Protein AF-A0A855Y796-F1 (afdb_monomer)

Secondary structure (DSSP, 8-state):
------S-TTSSSSSSSS-TTSSSS--------PPPPPPPTT-EEEE-TTBHHHHTTHHHHHHHHHHHT--HHHHHHHHHHHHTT-TT-SSSBTTTTB-HHHHHHHHHHHT----TTGGGT-SSS--SHHHHHHHHHHHHHHHHHHHHHHHHTT-TT--HHHHHHHHHHHHH----S--EEEE--S---TT-----EEEES---HHHHHHHHHHHHHHTTSSS-GGG-SS------B--EEEE-----

Sequence (248 aa):
MYCSNPINLYLHLKIILQNTMDERLMSNMAFKVEVCPPCNSLGYDMHDIRNSAVRKWLYYANVYGSAYSMNPGLLLAVVSIESGGVVSAGPYYGLTQIGTDMLNTYNKAKNTKYTTADLRGNGSLITTENAAGGLAIKIFAEFISRLIRTLDGATDTYTNENLIKHSTTNWNGSICGGEVMNFTPFTAENGGTTTTRATRLSHSCYGQNVYNLMNYASAWCGTSPWYSNQLSDVSFTTTYRKAVGQNV

Organism: NCBI:txid1472

Solvent-accessible surface area (backbone atoms only — not comparable to full-atom values): 13826 Å² total; per-residue (Å²): 135,90,88,80,89,86,86,75,86,77,80,77,76,78,83,83,79,76,68,101,76,71,89,85,77,72,84,75,74,73,81,75,74,39,81,72,70,76,35,49,87,79,43,48,82,29,49,34,59,49,12,60,56,27,38,74,46,46,66,48,24,27,55,34,8,50,74,38,75,28,32,19,54,56,53,32,31,43,21,14,70,46,22,46,40,34,36,78,33,66,97,51,30,5,18,59,43,50,46,71,69,57,50,51,51,47,22,42,5,46,55,51,83,80,49,69,40,18,27,46,12,70,27,94,90,22,68,35,60,68,59,6,36,42,50,29,49,41,57,50,36,40,31,43,34,41,42,38,54,51,55,51,73,69,41,102,75,64,45,73,66,54,45,48,14,22,42,47,11,58,68,74,52,41,51,66,78,64,61,76,46,78,46,56,44,48,72,56,34,86,87,26,46,68,57,79,42,80,43,47,76,38,60,31,48,64,5,44,32,40,46,49,51,40,54,62,50,29,80,71,64,88,48,60,43,87,76,33,34,57,77,80,95,76,76,78,42,90,49,69,38,75,42,61,29,67,83,122

Radius of gyration: 22.86 Å; Cα contacts (8 Å, |Δi|>4): 441; chains: 1; bounding box: 50×85×54 Å

Mean predicted aligned error: 11.74 Å

pLDDT: mean 74.13, std 21.45, range [25.55, 98.06]

Foldseek 3Di:
DDDDDDPDPPVPPDPPPPDPDDPPPDPPPPQPQAAFDFFPQQFDWWFQLLAPLLCVCQVLLLVLLVVLVHLSLLLSLQLGVQAVNQQPDDPAGGSNRADPVLVVQQCQQAVHDDDSCLLSLVDPVRNDNNSSNSVNSNSLSLQLSQQLVVQVVVDVPQDLLQSQQQSQQQRVSNDDDADWDKTFRHHHHPPGDTDIDIGGSDGHLRSQQSSVSLVVVQVPQVHRSSRDSHGDDDHHDNDIDGRTGDRD

InterPro domains:
  IPR023346 Lysozyme-like domain superfamily [SSF53955] (47-119)

Nearest PDB structures (foldseek):
  6ghz-assembly2_A  TM=7.561E-01  e=8.382E-03  Escherichia coli K-12
  6gi4-assembly1_B  TM=6.690E-01  e=5.635E-03  Escherichia coli
  4hjv-assembly2_B  TM=6.075E-01  e=5.964E-03  Escherichia coli K-12
  6gi3-assembly1_B  TM=6.704E-01  e=1.052E-02  Escherichia coli
  3fi7-assembly1_A  TM=7.700E-01  e=1.548E+00  Listeria monocytogenes EGD-e

Structure (mmCIF, N/CA/C/O backbone):
data_AF-A0A855Y796-F1
#
_entry.id   AF-A0A855Y796-F1
#
loop_
_atom_site.group_PDB
_atom_site.id
_atom_site.type_symbol
_atom_site.label_atom_id
_atom_site.label_alt_id
_atom_site.label_comp_id
_atom_site.label_asym_id
_atom_site.label_entity_id
_atom_site.label_seq_id
_atom_site.pdbx_PDB_ins_code
_atom_site.Cartn_x
_atom_site.Cartn_y
_atom_site.Cartn_z
_atom_site.occupancy
_atom_site.B_iso_or_equiv
_atom_site.auth_seq_id
_atom_site.auth_comp_id
_atom_site.auth_asym_id
_atom_site.auth_atom_id
_atom_site.pdbx_PDB_model_num
ATOM 1 N N . MET A 1 1 ? 33.140 59.756 31.364 1.00 39.34 1 MET A N 1
ATOM 2 C CA . MET A 1 1 ? 32.463 60.708 30.462 1.00 39.34 1 MET A CA 1
ATOM 3 C C . MET A 1 1 ? 31.082 60.139 30.176 1.00 39.34 1 MET A C 1
ATOM 5 O O . MET A 1 1 ? 30.977 59.126 29.501 1.00 39.34 1 MET A O 1
ATOM 9 N N . TYR A 1 2 ? 30.062 60.695 30.830 1.00 27.03 2 TYR A N 1
ATOM 10 C CA . TYR A 1 2 ? 28.651 60.482 30.504 1.00 27.03 2 TYR A CA 1
ATOM 11 C C . TYR A 1 2 ? 28.346 61.159 29.157 1.00 27.03 2 TYR A C 1
ATOM 13 O O . TYR A 1 2 ? 28.873 62.244 28.920 1.00 27.03 2 TYR A O 1
ATOM 21 N N . CYS A 1 3 ? 27.506 60.555 28.309 1.00 25.55 3 CYS A N 1
ATOM 22 C CA . CYS A 1 3 ? 26.178 61.095 27.971 1.00 25.55 3 CYS A CA 1
ATOM 23 C C . CYS A 1 3 ? 25.481 60.297 26.855 1.00 25.55 3 CYS A C 1
ATOM 25 O O . CYS A 1 3 ? 26.075 59.900 25.857 1.00 25.55 3 CYS A O 1
ATOM 27 N N . SER A 1 4 ? 24.195 60.080 27.102 1.00 29.95 4 SER A N 1
ATOM 28 C CA . SER A 1 4 ? 23.221 59.202 26.458 1.00 29.95 4 SER A CA 1
ATOM 29 C C . SER A 1 4 ? 22.387 59.904 25.368 1.00 29.95 4 SER A C 1
ATOM 31 O O . SER A 1 4 ? 22.126 61.086 25.539 1.00 29.95 4 SER A O 1
ATOM 33 N N . ASN A 1 5 ? 21.853 59.115 24.406 1.00 34.75 5 ASN A N 1
ATOM 34 C CA . ASN A 1 5 ? 20.481 59.128 23.805 1.00 34.75 5 ASN A CA 1
ATOM 35 C C . ASN A 1 5 ? 19.889 60.446 23.213 1.00 34.75 5 ASN A C 1
ATOM 37 O O . ASN A 1 5 ? 20.455 61.504 23.441 1.00 34.75 5 ASN A O 1
ATOM 41 N N . PRO A 1 6 ? 18.693 60.487 22.560 1.00 41.75 6 PRO A N 1
ATOM 42 C CA . PRO A 1 6 ? 17.796 59.479 21.951 1.00 41.75 6 PRO A CA 1
ATOM 43 C C . PRO A 1 6 ? 17.284 59.932 20.538 1.00 41.75 6 PRO A C 1
ATOM 45 O O . PRO A 1 6 ? 17.817 60.867 19.961 1.00 41.75 6 PRO A O 1
ATOM 48 N N . ILE A 1 7 ? 16.197 59.328 20.022 1.00 35.12 7 ILE A N 1
ATOM 49 C CA . ILE A 1 7 ? 15.554 59.453 18.682 1.00 35.12 7 ILE A CA 1
ATOM 50 C C . ILE A 1 7 ? 16.060 58.329 17.764 1.00 35.12 7 ILE A C 1
ATOM 52 O O . ILE A 1 7 ? 16.985 58.479 16.985 1.00 35.12 7 ILE A O 1
ATOM 56 N N . ASN 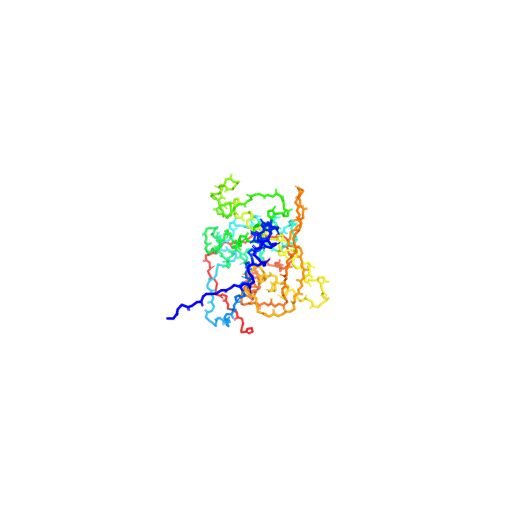A 1 8 ? 15.514 57.120 17.869 1.00 38.97 8 ASN A N 1
ATOM 57 C CA . ASN A 1 8 ? 14.266 56.845 17.161 1.00 38.97 8 ASN A CA 1
ATOM 58 C C . ASN A 1 8 ? 13.400 55.805 17.901 1.00 38.97 8 ASN A C 1
ATOM 60 O O . ASN A 1 8 ? 12.991 54.779 17.364 1.00 38.97 8 ASN A O 1
ATOM 64 N N . LEU A 1 9 ? 13.095 56.115 19.166 1.00 36.66 9 LEU A N 1
ATOM 65 C CA . LEU A 1 9 ? 12.118 55.431 20.023 1.00 36.66 9 LEU A CA 1
ATOM 66 C C . LEU A 1 9 ? 10.655 55.749 19.620 1.00 36.66 9 LEU A C 1
ATOM 68 O O . LEU A 1 9 ? 9.769 55.771 20.467 1.00 36.66 9 LEU A O 1
ATOM 72 N N . TYR A 1 10 ? 10.400 56.026 18.335 1.00 38.09 10 TYR A N 1
ATOM 73 C CA . TYR A 1 10 ? 9.064 56.301 17.783 1.00 38.09 10 TYR A CA 1
ATOM 74 C C . TYR A 1 10 ? 8.579 55.236 16.789 1.00 38.09 10 TYR A C 1
ATOM 76 O O . TYR A 1 10 ? 7.412 55.248 16.403 1.00 38.09 10 TYR A O 1
ATOM 84 N N . LEU A 1 11 ? 9.417 54.248 16.451 1.00 36.25 11 LEU A N 1
ATOM 85 C CA . LEU A 1 11 ? 8.999 53.050 15.713 1.00 36.25 11 LEU A CA 1
ATOM 86 C C . LEU A 1 11 ? 8.824 51.822 16.625 1.00 36.25 11 LEU A C 1
ATOM 88 O O . LEU A 1 11 ? 8.931 50.688 16.177 1.00 36.25 11 LEU A O 1
ATOM 92 N N . HIS A 1 12 ? 8.555 52.047 17.914 1.00 41.31 12 HIS A N 1
ATOM 93 C CA . HIS A 1 12 ? 8.303 50.988 18.897 1.00 41.31 12 HIS A CA 1
ATOM 94 C C . HIS A 1 12 ? 6.813 50.728 19.178 1.00 41.31 12 HIS A C 1
ATOM 96 O O . HIS A 1 12 ? 6.511 49.935 20.059 1.00 41.31 12 HIS A O 1
ATOM 102 N N . LEU A 1 13 ? 5.860 51.349 18.463 1.00 37.69 13 LEU A N 1
ATOM 103 C CA . LEU A 1 13 ? 4.441 51.251 18.859 1.00 37.69 13 LEU A CA 1
ATOM 104 C C . LEU A 1 13 ? 3.417 50.893 17.768 1.00 37.69 13 LEU A C 1
ATOM 106 O O . LEU A 1 13 ? 2.233 50.835 18.085 1.00 37.69 13 LEU A O 1
ATOM 110 N N . LYS A 1 14 ? 3.815 50.613 16.514 1.00 35.62 14 LYS A N 1
ATOM 111 C CA . LYS A 1 14 ? 2.839 50.305 15.438 1.00 35.62 14 LYS A CA 1
ATOM 112 C C . LYS A 1 14 ? 2.909 48.920 14.787 1.00 35.62 14 LYS A C 1
ATOM 114 O O . LYS A 1 14 ? 1.981 48.581 14.067 1.00 35.62 14 LYS A O 1
ATOM 119 N N . ILE A 1 15 ? 3.924 48.095 15.060 1.00 38.75 15 ILE A N 1
ATOM 120 C CA . ILE A 1 15 ? 4.007 46.715 14.518 1.00 38.75 15 ILE A CA 1
ATOM 121 C C . ILE A 1 15 ? 4.412 45.712 15.616 1.00 38.75 15 ILE A C 1
ATOM 123 O O . ILE A 1 15 ? 5.086 44.725 15.373 1.00 38.75 15 ILE A O 1
ATOM 127 N N . ILE A 1 16 ? 4.037 45.982 16.869 1.00 42.72 16 ILE A N 1
ATOM 128 C CA . ILE A 1 16 ? 4.124 44.993 17.964 1.00 42.72 16 ILE A CA 1
ATOM 129 C C . ILE A 1 16 ? 2.717 44.578 18.443 1.00 42.72 16 ILE A C 1
ATOM 131 O O . ILE A 1 16 ? 2.577 43.603 19.172 1.00 42.72 16 ILE A O 1
ATOM 135 N N . LEU A 1 17 ? 1.642 45.239 17.984 1.00 36.88 17 LEU A N 1
ATOM 136 C CA . LEU A 1 17 ? 0.279 44.985 18.483 1.00 36.88 17 LEU A CA 1
ATOM 137 C C . LEU A 1 17 ? -0.824 44.885 17.417 1.00 36.88 17 LEU A C 1
ATOM 139 O O . LEU A 1 17 ? -1.994 44.797 17.776 1.00 36.88 17 LEU A O 1
ATOM 143 N N . GLN A 1 18 ? -0.479 44.812 16.129 1.00 38.94 18 GLN A N 1
ATOM 144 C CA . GLN A 1 18 ? -1.440 44.433 15.089 1.00 38.94 18 GLN A CA 1
ATOM 145 C C . GLN A 1 18 ? -0.989 43.116 14.439 1.00 38.94 18 GLN A C 1
ATOM 147 O O . GLN A 1 18 ? -0.345 43.108 13.394 1.00 38.94 18 GLN A O 1
ATOM 152 N N . ASN A 1 19 ? -1.374 42.016 15.099 1.00 35.78 19 ASN A N 1
ATOM 153 C CA . ASN A 1 19 ? -1.519 40.648 14.580 1.00 35.78 19 ASN A CA 1
ATOM 154 C C . ASN A 1 19 ? -0.261 39.752 14.664 1.00 35.78 19 ASN A C 1
ATOM 156 O O . ASN A 1 19 ? 0.211 39.247 13.657 1.00 35.78 19 ASN A O 1
ATOM 160 N N . THR A 1 20 ? 0.347 39.429 15.805 1.00 43.69 20 THR A N 1
ATOM 161 C CA . THR A 1 20 ? -0.178 38.550 16.880 1.00 43.69 20 THR A CA 1
ATOM 162 C C . THR A 1 20 ? -1.088 37.365 16.505 1.00 43.69 20 THR A C 1
ATOM 164 O O . THR A 1 20 ? -1.551 36.692 17.422 1.00 43.69 20 THR A O 1
ATOM 167 N N . MET A 1 21 ? -1.299 37.007 15.228 1.00 36.44 21 MET A N 1
ATOM 168 C CA . MET A 1 21 ? -2.129 35.827 14.898 1.00 36.44 21 MET A CA 1
ATOM 169 C C . MET A 1 21 ? -1.722 34.955 13.700 1.00 36.44 21 MET A C 1
ATOM 171 O O . MET A 1 21 ? -2.464 34.024 13.420 1.00 36.44 21 MET A O 1
ATOM 175 N N . ASP A 1 22 ? -0.556 35.128 13.062 1.00 39.06 22 ASP A N 1
ATOM 176 C CA . ASP A 1 22 ? -0.191 34.248 11.924 1.00 39.06 22 ASP A CA 1
ATOM 177 C C . ASP A 1 22 ? 1.218 33.632 11.948 1.00 39.06 22 ASP A C 1
ATOM 179 O O . ASP A 1 22 ? 1.613 32.926 11.026 1.00 39.06 22 ASP A O 1
ATOM 183 N N . GLU A 1 23 ? 1.973 33.780 13.039 1.00 35.66 23 GLU A N 1
ATOM 184 C CA . GLU A 1 23 ? 3.302 33.149 13.172 1.00 35.66 23 GLU A CA 1
ATOM 185 C C . GLU A 1 23 ? 3.280 31.802 13.925 1.00 35.66 23 GLU A C 1
ATOM 187 O O . GLU A 1 23 ? 4.324 31.232 14.233 1.00 35.66 23 GLU A O 1
ATOM 192 N N . ARG A 1 24 ? 2.091 31.243 14.208 1.00 36.56 24 ARG A N 1
ATOM 193 C CA . ARG A 1 24 ? 1.938 29.947 14.908 1.00 36.56 24 ARG A CA 1
ATOM 194 C C . ARG A 1 24 ? 1.510 28.758 14.041 1.00 36.56 24 ARG A C 1
ATOM 196 O O . ARG A 1 24 ? 1.324 27.681 14.600 1.00 36.56 24 ARG A O 1
ATOM 203 N N . LEU A 1 25 ? 1.385 28.883 12.715 1.00 35.69 25 LEU A N 1
ATOM 204 C CA . LEU A 1 25 ? 0.838 27.785 11.890 1.00 35.69 25 LEU A CA 1
ATOM 205 C C . LEU A 1 25 ? 1.593 27.414 10.610 1.00 35.69 25 LEU A C 1
ATOM 207 O O . LEU A 1 25 ? 1.079 26.628 9.819 1.00 35.69 25 LEU A O 1
ATOM 211 N N . MET A 1 26 ? 2.840 27.847 10.432 1.00 36.25 26 MET A N 1
ATOM 212 C CA . MET A 1 26 ? 3.695 27.292 9.376 1.00 36.25 26 MET A CA 1
ATOM 213 C C . MET A 1 26 ? 5.031 26.824 9.938 1.00 36.25 26 MET A C 1
ATOM 215 O O . MET A 1 26 ? 6.100 27.337 9.621 1.00 36.25 26 MET A O 1
ATOM 219 N N . SER A 1 27 ? 4.956 25.777 10.767 1.00 36.94 27 SER A N 1
ATOM 220 C CA . SER A 1 27 ? 6.048 24.812 10.856 1.00 36.94 27 SER A CA 1
ATOM 221 C C . SER A 1 27 ? 6.230 24.218 9.458 1.00 36.94 27 SER A C 1
ATOM 223 O O . SER A 1 27 ? 5.564 23.260 9.068 1.00 36.94 27 SER A O 1
ATOM 225 N N . ASN A 1 28 ? 7.105 24.850 8.677 1.00 35.09 28 ASN A N 1
ATOM 226 C CA . ASN A 1 28 ? 7.775 24.234 7.548 1.00 35.09 28 ASN A CA 1
ATOM 227 C C . ASN A 1 28 ? 8.501 23.001 8.091 1.00 35.09 28 ASN A C 1
ATOM 229 O O . ASN A 1 28 ? 9.661 23.079 8.497 1.00 35.09 28 ASN A O 1
ATOM 233 N N . MET A 1 29 ? 7.818 21.854 8.126 1.00 29.20 29 MET A N 1
ATOM 234 C CA . MET A 1 29 ? 8.512 20.578 8.149 1.00 29.20 29 MET A CA 1
ATOM 235 C C . MET A 1 29 ? 9.265 20.497 6.828 1.00 29.20 29 MET A C 1
ATOM 237 O O . MET A 1 29 ? 8.698 20.150 5.794 1.00 29.20 29 MET A O 1
ATOM 241 N N . ALA A 1 30 ? 10.530 20.913 6.861 1.00 27.61 30 ALA A N 1
ATOM 242 C CA . ALA A 1 30 ? 11.462 20.718 5.773 1.00 27.61 30 ALA A CA 1
ATOM 243 C C . ALA A 1 30 ? 11.380 19.246 5.353 1.00 27.61 30 ALA A C 1
ATOM 245 O O . ALA A 1 30 ? 11.680 18.345 6.139 1.00 27.61 30 ALA A O 1
ATOM 246 N N . PHE A 1 31 ? 10.909 19.014 4.129 1.00 31.44 31 PHE A N 1
ATOM 247 C CA . PHE A 1 31 ? 10.915 17.704 3.502 1.00 31.44 31 PHE A CA 1
ATOM 248 C C . PHE A 1 31 ? 12.367 17.221 3.472 1.00 31.44 31 PHE A C 1
ATOM 250 O O . PHE A 1 31 ? 13.207 17.787 2.770 1.00 31.44 31 PHE A O 1
ATOM 257 N N . LYS A 1 32 ? 12.689 16.224 4.298 1.00 28.31 32 LYS A N 1
ATOM 258 C CA . LYS A 1 32 ? 14.028 15.645 4.357 1.00 28.31 32 LYS A CA 1
ATOM 259 C C . LYS A 1 32 ? 14.157 14.718 3.150 1.00 28.31 32 LYS A C 1
ATOM 261 O O . LYS A 1 32 ? 13.635 13.611 3.167 1.00 28.31 32 LYS A O 1
ATOM 266 N N . VAL A 1 33 ? 14.788 15.206 2.082 1.00 30.03 33 VAL A N 1
ATOM 267 C CA . VAL A 1 33 ? 15.163 14.370 0.935 1.00 30.03 33 VAL A CA 1
ATOM 268 C C . VAL A 1 33 ? 16.195 13.367 1.437 1.00 30.03 33 VAL A C 1
ATOM 270 O O . VAL A 1 33 ? 17.308 13.746 1.804 1.00 30.03 33 VAL A O 1
ATOM 273 N N . GLU A 1 34 ? 15.810 12.101 1.517 1.00 35.88 34 GLU A N 1
ATOM 274 C CA . GLU A 1 34 ? 16.729 11.025 1.854 1.00 35.88 34 GLU A CA 1
ATOM 275 C C . GLU A 1 34 ? 17.546 10.664 0.608 1.00 35.88 34 GLU A C 1
ATOM 277 O O . GLU A 1 34 ? 17.000 10.308 -0.438 1.00 35.88 34 GLU A O 1
ATOM 282 N N . VAL A 1 35 ? 18.868 10.811 0.704 1.00 32.38 35 VAL A N 1
ATOM 283 C CA . VAL A 1 35 ? 19.799 10.389 -0.346 1.00 32.38 35 VAL A CA 1
ATOM 284 C C . VAL A 1 35 ? 19.828 8.867 -0.341 1.00 32.38 35 VAL A C 1
ATOM 286 O O . VAL A 1 35 ? 20.241 8.265 0.649 1.00 32.38 35 VAL A O 1
ATOM 289 N N . CYS A 1 36 ? 19.402 8.239 -1.436 1.00 46.75 36 CYS A N 1
ATOM 290 C CA . CYS A 1 36 ? 19.531 6.794 -1.578 1.00 46.75 36 CYS A CA 1
ATOM 291 C C . CYS A 1 36 ? 21.021 6.447 -1.731 1.00 46.75 36 CYS A C 1
ATOM 293 O O . CYS A 1 36 ? 21.640 6.930 -2.683 1.00 46.75 36 CYS A O 1
ATOM 295 N N . PRO A 1 37 ? 21.622 5.634 -0.843 1.00 43.78 37 PRO A N 1
ATOM 296 C CA . PRO A 1 37 ? 22.925 5.049 -1.130 1.00 43.78 37 PRO A CA 1
ATOM 297 C C . PRO A 1 37 ? 22.843 4.197 -2.413 1.00 43.78 37 PRO A C 1
ATOM 299 O O . PRO A 1 37 ? 21.752 3.724 -2.757 1.00 43.78 37 PRO A O 1
ATOM 302 N N . PRO A 1 38 ? 23.967 3.982 -3.129 1.00 46.00 38 PRO A N 1
ATOM 303 C CA . PRO A 1 38 ? 24.001 3.041 -4.246 1.00 46.00 38 PRO A CA 1
ATOM 304 C C . PRO A 1 38 ? 23.456 1.691 -3.783 1.00 46.00 38 PRO A C 1
ATOM 306 O O . PRO A 1 38 ? 23.681 1.295 -2.633 1.00 46.00 38 PRO A O 1
ATOM 309 N N . CYS A 1 39 ? 22.733 0.990 -4.660 1.00 55.62 39 CYS A N 1
ATOM 310 C CA . CYS A 1 39 ? 22.194 -0.316 -4.312 1.00 55.62 39 CYS A CA 1
ATOM 311 C C . CYS A 1 39 ? 23.334 -1.195 -3.812 1.00 55.62 39 CYS A C 1
ATOM 313 O O . CYS A 1 39 ? 24.341 -1.386 -4.497 1.00 55.62 39 CYS A O 1
ATOM 315 N N . ASN A 1 40 ? 23.216 -1.683 -2.577 1.00 51.69 40 ASN A N 1
ATOM 316 C CA . ASN A 1 40 ? 24.243 -2.556 -2.053 1.00 51.69 40 ASN A CA 1
ATOM 317 C C . ASN A 1 40 ? 24.254 -3.819 -2.931 1.00 51.69 40 ASN A C 1
ATOM 319 O O . ASN A 1 40 ? 23.261 -4.531 -3.061 1.00 51.69 40 ASN A O 1
ATOM 323 N N . SER A 1 41 ? 25.397 -4.142 -3.534 1.00 53.50 41 SER A N 1
ATOM 324 C CA . SER A 1 41 ? 25.572 -5.425 -4.237 1.00 53.50 41 SER A CA 1
ATOM 325 C C . SER A 1 41 ? 25.340 -6.624 -3.304 1.00 53.50 41 SER A C 1
ATOM 327 O O . SER A 1 41 ? 25.121 -7.751 -3.745 1.00 53.50 41 SER A O 1
ATOM 329 N N . LEU A 1 42 ? 25.358 -6.362 -1.994 1.00 53.53 42 LEU A N 1
ATOM 330 C CA . LEU A 1 42 ? 25.087 -7.303 -0.925 1.00 53.53 42 LEU A CA 1
ATOM 331 C C . LEU A 1 42 ? 23.600 -7.573 -0.675 1.00 53.53 42 LEU A C 1
ATOM 333 O O . LEU A 1 42 ? 23.355 -8.516 0.064 1.00 53.53 42 LEU A O 1
ATOM 337 N N . GLY A 1 43 ? 22.650 -6.841 -1.272 1.00 56.78 43 GLY A N 1
ATOM 338 C CA . GLY A 1 43 ? 21.200 -7.063 -1.146 1.00 56.78 43 GLY A CA 1
ATOM 339 C C . GLY A 1 43 ? 20.625 -6.965 0.277 1.00 56.78 43 GLY A C 1
ATOM 340 O O . GLY A 1 43 ? 21.350 -6.772 1.253 1.00 56.78 43 GLY A O 1
ATOM 341 N N . TYR A 1 44 ? 19.304 -7.127 0.392 1.00 61.66 44 TYR A N 1
ATOM 342 C CA . TYR A 1 44 ? 18.594 -7.309 1.666 1.00 61.66 44 TYR A CA 1
ATOM 343 C C . TYR A 1 44 ? 17.808 -8.620 1.643 1.00 61.66 44 TYR A C 1
ATOM 345 O O . TYR A 1 44 ? 17.220 -8.980 0.617 1.00 61.66 44 TYR A O 1
ATOM 353 N N . ASP A 1 45 ? 17.795 -9.326 2.774 1.00 65.88 45 ASP A N 1
ATOM 354 C CA . ASP A 1 45 ? 16.943 -10.497 2.948 1.00 65.88 45 ASP A CA 1
ATOM 355 C C . ASP A 1 45 ? 15.510 -10.051 3.233 1.00 65.88 45 ASP A C 1
ATOM 357 O O . ASP A 1 45 ? 15.231 -9.305 4.169 1.00 65.88 45 ASP A O 1
ATOM 361 N N . MET A 1 46 ? 14.596 -10.519 2.395 1.00 71.38 46 MET A N 1
ATOM 362 C CA . MET A 1 46 ? 13.179 -10.193 2.420 1.00 71.38 46 MET A CA 1
ATOM 363 C C . MET A 1 46 ? 12.363 -11.477 2.463 1.00 71.38 46 MET A C 1
ATOM 365 O O . MET A 1 46 ? 12.797 -12.524 1.981 1.00 71.38 46 MET A O 1
ATOM 369 N N . HIS A 1 47 ? 11.155 -11.417 3.005 1.00 72.38 47 HIS A N 1
ATOM 370 C CA . HIS A 1 47 ? 10.267 -12.567 2.955 1.00 72.38 47 HIS A CA 1
ATOM 371 C C . HIS A 1 47 ? 9.788 -12.832 1.517 1.00 72.38 47 HIS A C 1
ATOM 373 O O . HIS A 1 47 ? 9.470 -11.934 0.744 1.00 72.38 47 HIS A O 1
ATOM 379 N N . ASP A 1 48 ? 9.714 -14.098 1.117 1.00 73.69 48 ASP A N 1
ATOM 380 C CA . ASP A 1 48 ? 8.948 -14.447 -0.080 1.00 73.69 48 ASP A CA 1
ATOM 381 C C . ASP A 1 48 ? 7.469 -14.067 0.146 1.00 73.69 48 ASP A C 1
ATOM 383 O O . ASP A 1 48 ? 6.961 -14.216 1.258 1.00 73.69 48 ASP A O 1
ATOM 387 N N . ILE A 1 49 ? 6.736 -13.621 -0.879 1.00 74.62 49 ILE A N 1
ATOM 388 C CA . ILE A 1 49 ? 5.308 -13.285 -0.706 1.00 74.62 49 ILE A CA 1
ATOM 389 C C . ILE A 1 49 ? 4.450 -14.505 -0.308 1.00 74.62 49 ILE A C 1
ATOM 391 O O . ILE A 1 49 ? 3.340 -14.348 0.197 1.00 74.62 49 ILE A O 1
ATOM 395 N N . ARG A 1 50 ? 4.963 -15.729 -0.510 1.00 71.50 50 ARG A N 1
ATOM 396 C CA . ARG A 1 50 ? 4.357 -16.994 -0.049 1.00 71.50 50 ARG A CA 1
ATOM 397 C C . ARG A 1 50 ? 4.680 -17.327 1.403 1.00 71.50 50 ARG A C 1
ATOM 399 O O . ARG A 1 50 ? 4.114 -18.285 1.938 1.00 71.50 50 ARG A O 1
ATOM 406 N N . ASN A 1 51 ? 5.593 -16.582 2.022 1.00 79.12 51 ASN A N 1
ATOM 407 C CA . ASN A 1 51 ? 5.940 -16.769 3.416 1.00 79.12 51 ASN A CA 1
ATOM 408 C C . ASN A 1 51 ? 4.692 -16.618 4.284 1.00 79.12 51 ASN A C 1
ATOM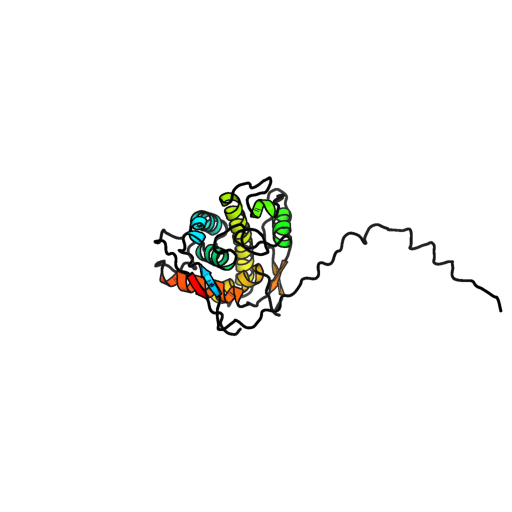 410 O O . ASN A 1 51 ? 3.904 -15.703 4.062 1.00 79.12 51 ASN A O 1
ATOM 414 N N . SER A 1 52 ? 4.499 -17.498 5.266 1.00 80.75 52 SER A N 1
ATOM 415 C CA . SER A 1 52 ? 3.310 -17.471 6.127 1.00 80.75 52 SER A CA 1
ATOM 416 C C . SER A 1 52 ? 3.111 -16.123 6.832 1.00 80.75 52 SER A C 1
ATOM 418 O O . SER A 1 52 ? 1.971 -15.674 6.963 1.00 80.75 52 SER A O 1
ATOM 420 N N . ALA A 1 53 ? 4.198 -15.439 7.206 1.00 85.06 53 ALA A N 1
ATOM 421 C CA . ALA A 1 53 ? 4.151 -14.119 7.832 1.00 85.06 53 ALA A CA 1
ATOM 422 C C . ALA A 1 53 ? 3.595 -13.033 6.896 1.00 85.06 53 ALA A C 1
ATOM 424 O O . ALA A 1 53 ? 2.866 -12.153 7.346 1.00 85.06 53 ALA A O 1
ATOM 425 N N . VAL A 1 54 ? 3.881 -13.114 5.594 1.00 87.25 54 VAL A N 1
ATOM 426 C CA . VAL A 1 54 ? 3.366 -12.175 4.583 1.00 87.25 54 VAL A CA 1
ATOM 427 C C . VAL A 1 54 ? 1.987 -12.614 4.097 1.00 87.25 54 VAL A C 1
ATOM 429 O O . VAL A 1 54 ? 1.064 -11.814 3.965 1.00 87.25 54 VAL A O 1
ATOM 432 N N . ARG A 1 55 ? 1.802 -13.912 3.874 1.00 82.69 55 ARG A N 1
ATOM 433 C CA . ARG A 1 55 ? 0.608 -14.461 3.245 1.00 82.69 55 ARG A CA 1
ATOM 434 C C . ARG A 1 55 ? -0.633 -14.446 4.126 1.00 82.69 55 ARG A C 1
ATOM 436 O O . ARG A 1 55 ? -1.736 -14.445 3.585 1.00 82.69 55 ARG A O 1
ATOM 443 N N . LYS A 1 56 ? -0.500 -14.341 5.452 1.00 88.62 56 LYS A N 1
ATOM 444 C CA . LYS A 1 56 ? -1.662 -14.073 6.322 1.00 88.62 56 LYS A CA 1
ATOM 445 C C . LYS A 1 56 ? -2.447 -12.821 5.890 1.00 88.62 56 LYS A C 1
ATOM 447 O O . LYS A 1 56 ? -3.638 -12.719 6.160 1.00 88.62 56 LYS A O 1
ATOM 452 N N . TRP A 1 57 ? -1.811 -11.910 5.150 1.00 92.88 57 TRP A N 1
ATOM 453 C CA . TRP A 1 57 ? -2.413 -10.687 4.623 1.00 92.88 57 TRP A CA 1
ATOM 454 C C . TRP A 1 57 ? -3.079 -10.832 3.249 1.00 92.88 57 TRP A C 1
ATOM 456 O O . TRP A 1 57 ? -3.657 -9.865 2.753 1.00 92.88 57 TRP A O 1
ATOM 466 N N . LEU A 1 58 ? -3.041 -12.023 2.640 1.00 88.50 58 LEU A N 1
ATOM 467 C CA . LEU A 1 58 ? -3.583 -12.293 1.304 1.00 88.50 58 LEU A CA 1
ATOM 468 C C . LEU A 1 58 ? -5.054 -11.893 1.174 1.00 88.50 58 LEU A C 1
ATOM 470 O O . LEU A 1 58 ? -5.436 -11.298 0.171 1.00 88.50 58 LEU A O 1
ATOM 474 N N . TYR A 1 59 ? -5.865 -12.168 2.199 1.00 91.19 59 TYR A N 1
ATOM 475 C CA . TYR A 1 59 ? -7.271 -11.771 2.210 1.00 91.19 59 TYR A CA 1
ATOM 476 C C . TYR A 1 59 ? -7.429 -10.261 1.975 1.00 91.19 59 TYR A C 1
ATOM 478 O O . TYR A 1 59 ? -8.113 -9.845 1.043 1.00 91.19 59 TYR A O 1
ATOM 486 N N . TYR A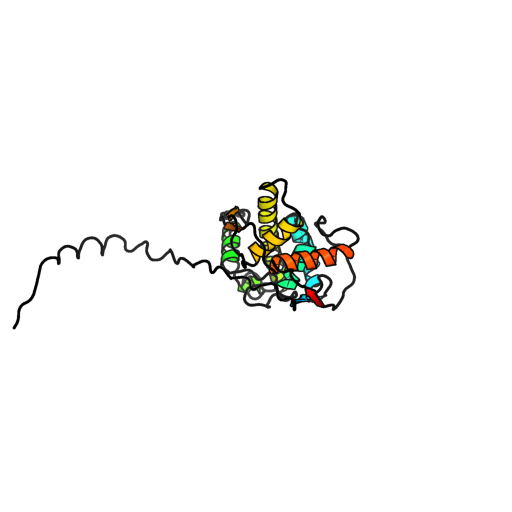 1 60 ? -6.737 -9.431 2.761 1.00 95.06 60 TYR A N 1
ATOM 487 C CA . TYR A 1 60 ? -6.808 -7.976 2.626 1.00 95.06 60 TYR A CA 1
ATOM 488 C C . TYR A 1 60 ? -6.175 -7.482 1.324 1.00 95.06 60 TYR A C 1
ATOM 490 O O . TYR A 1 60 ? -6.695 -6.549 0.715 1.00 95.06 60 TYR A O 1
ATOM 498 N N . ALA A 1 61 ? -5.094 -8.121 0.870 1.00 92.12 61 ALA A N 1
ATOM 499 C CA . ALA A 1 61 ? -4.484 -7.816 -0.417 1.00 92.12 61 ALA A CA 1
ATOM 500 C C . ALA A 1 61 ? -5.456 -8.078 -1.582 1.00 92.12 61 ALA A C 1
ATOM 502 O O . ALA A 1 61 ? -5.542 -7.256 -2.484 1.00 92.12 61 ALA A O 1
ATOM 503 N N . ASN A 1 62 ? -6.239 -9.160 -1.548 1.00 88.88 62 ASN A N 1
ATOM 504 C CA . ASN A 1 62 ? -7.269 -9.439 -2.553 1.00 88.88 62 ASN A CA 1
ATOM 505 C C . ASN A 1 62 ? -8.456 -8.468 -2.446 1.00 88.88 62 ASN A C 1
ATOM 507 O O . ASN A 1 62 ? -8.920 -7.951 -3.459 1.00 88.88 62 ASN A O 1
ATOM 511 N N . VAL A 1 63 ? -8.934 -8.180 -1.229 1.00 93.25 63 VAL A N 1
ATOM 512 C CA . VAL A 1 63 ? -10.059 -7.253 -1.004 1.00 93.25 63 VAL A CA 1
ATOM 513 C C . VAL A 1 63 ? -9.730 -5.855 -1.525 1.00 93.25 63 VAL A C 1
ATOM 515 O O . VAL A 1 63 ? -10.472 -5.300 -2.336 1.00 93.25 63 VAL A O 1
ATOM 518 N N . TYR A 1 64 ? -8.604 -5.285 -1.095 1.00 94.50 64 TYR A N 1
ATOM 519 C CA . TYR A 1 64 ? -8.218 -3.934 -1.497 1.00 94.50 64 TYR A CA 1
ATOM 520 C C . TYR A 1 64 ? -7.554 -3.897 -2.875 1.00 94.50 64 TYR A C 1
ATOM 522 O O . TYR A 1 64 ? -7.675 -2.896 -3.578 1.00 94.50 64 TYR A O 1
ATOM 530 N N . GLY A 1 65 ? -6.948 -5.003 -3.308 1.00 89.81 65 GLY A N 1
ATOM 531 C CA . GLY A 1 65 ? -6.545 -5.226 -4.693 1.00 89.81 65 GLY A CA 1
ATOM 532 C C . GLY A 1 65 ? -7.725 -5.064 -5.644 1.00 89.81 65 GLY A C 1
ATOM 533 O O . GLY A 1 65 ? -7.716 -4.209 -6.526 1.00 89.81 65 GLY A O 1
ATOM 534 N N . SER A 1 66 ? -8.811 -5.792 -5.390 1.00 88.62 66 SER A N 1
ATOM 535 C CA . SER A 1 66 ? -10.048 -5.655 -6.155 1.00 88.62 66 SER A CA 1
ATOM 536 C C . SER A 1 66 ? -10.652 -4.253 -6.064 1.00 88.62 66 SER A C 1
ATOM 538 O O . SER A 1 66 ? -11.012 -3.691 -7.096 1.00 88.62 66 SER A O 1
ATOM 540 N N . ALA A 1 67 ? -10.745 -3.673 -4.863 1.00 92.25 67 ALA A N 1
ATOM 541 C CA . ALA A 1 67 ? -11.384 -2.369 -4.659 1.00 92.25 67 ALA A CA 1
ATOM 542 C C . ALA A 1 67 ? -10.668 -1.218 -5.385 1.00 92.25 67 ALA A C 1
ATOM 544 O O . ALA A 1 67 ? -11.323 -0.302 -5.878 1.00 92.25 67 ALA A O 1
ATOM 545 N N . TYR A 1 68 ? -9.337 -1.271 -5.472 1.00 91.44 68 TYR A N 1
ATOM 546 C CA . TYR A 1 68 ? -8.528 -0.201 -6.057 1.00 91.44 68 TYR A CA 1
ATOM 547 C C . TYR A 1 68 ? -7.893 -0.575 -7.402 1.00 91.44 68 TYR A C 1
ATOM 549 O O . TYR A 1 68 ? -7.041 0.160 -7.898 1.00 91.44 68 TYR A O 1
ATOM 557 N N . SER A 1 69 ? -8.311 -1.687 -8.019 1.00 86.56 69 SER A N 1
ATOM 558 C CA . SER A 1 69 ? -7.709 -2.215 -9.257 1.00 86.56 69 SER A CA 1
ATOM 559 C C . SER A 1 69 ? -6.192 -2.413 -9.136 1.00 86.56 69 SER A C 1
ATOM 561 O O . SER A 1 69 ? -5.433 -2.109 -10.051 1.00 86.56 69 SER A O 1
ATOM 563 N N . MET A 1 70 ? -5.756 -2.889 -7.974 1.00 84.00 70 MET A N 1
ATOM 564 C CA . MET A 1 70 ? -4.365 -3.139 -7.634 1.00 84.00 70 MET A CA 1
ATOM 565 C C . MET A 1 70 ? -4.059 -4.631 -7.664 1.00 84.00 70 MET A C 1
ATOM 567 O O . MET A 1 70 ? -4.843 -5.458 -7.204 1.00 84.00 70 MET A O 1
ATOM 571 N N . ASN A 1 71 ? -2.868 -4.967 -8.146 1.00 82.88 71 ASN A N 1
ATOM 572 C CA . ASN A 1 71 ? -2.321 -6.313 -8.064 1.00 82.88 71 ASN A CA 1
ATOM 573 C C . ASN A 1 71 ? -2.029 -6.681 -6.590 1.00 82.88 71 ASN A C 1
ATOM 575 O O . ASN A 1 71 ? -1.169 -6.042 -5.974 1.00 82.88 71 ASN A O 1
ATOM 579 N N . PRO A 1 72 ? -2.664 -7.719 -6.013 1.00 85.62 72 PRO A N 1
ATOM 580 C CA . PRO A 1 72 ? -2.426 -8.130 -4.628 1.00 85.62 72 PRO A CA 1
ATOM 581 C C . PRO A 1 72 ? -0.976 -8.547 -4.358 1.00 85.62 72 PRO A C 1
ATOM 583 O O . PRO A 1 72 ? -0.471 -8.354 -3.256 1.00 85.62 72 PRO A O 1
ATOM 586 N N . GLY A 1 73 ? -0.272 -9.069 -5.365 1.00 82.69 73 GLY A N 1
ATOM 587 C CA . GLY A 1 73 ? 1.147 -9.409 -5.284 1.00 82.69 73 GLY A CA 1
ATOM 588 C C . GLY A 1 73 ? 2.040 -8.191 -5.059 1.00 82.69 73 GLY A C 1
ATOM 589 O O . GLY A 1 73 ? 3.018 -8.301 -4.325 1.00 82.69 73 GLY A O 1
ATOM 590 N N . LEU A 1 74 ? 1.679 -7.020 -5.601 1.00 86.31 74 LEU A N 1
ATOM 591 C CA . LEU A 1 74 ? 2.372 -5.764 -5.287 1.00 86.31 74 LEU A CA 1
ATOM 592 C C . LEU A 1 74 ? 2.178 -5.393 -3.818 1.00 86.31 74 LEU A C 1
ATOM 594 O O . LEU A 1 74 ? 3.135 -5.040 -3.131 1.00 86.31 74 LEU A O 1
ATOM 598 N N . LEU A 1 75 ? 0.938 -5.494 -3.334 1.00 91.25 75 LEU A N 1
ATOM 599 C CA . LEU A 1 75 ? 0.608 -5.184 -1.945 1.00 91.25 75 LEU A CA 1
ATOM 600 C C . LEU A 1 75 ? 1.405 -6.091 -0.994 1.00 91.25 75 LEU A C 1
ATOM 602 O O . LEU A 1 75 ? 2.024 -5.602 -0.055 1.00 91.25 75 LEU A O 1
ATOM 606 N N . LEU A 1 76 ? 1.472 -7.396 -1.281 1.00 89.00 76 LEU A N 1
ATOM 607 C CA . LEU A 1 76 ? 2.258 -8.351 -0.493 1.00 89.00 76 LEU A CA 1
ATOM 608 C C . LEU A 1 76 ? 3.775 -8.143 -0.623 1.00 89.00 76 LEU A C 1
ATOM 610 O O . LEU A 1 76 ? 4.495 -8.348 0.353 1.00 89.00 76 LEU A O 1
ATOM 614 N N . ALA A 1 77 ? 4.272 -7.714 -1.786 1.00 87.31 77 ALA A N 1
ATOM 615 C CA . ALA A 1 77 ? 5.688 -7.402 -1.970 1.00 87.31 77 ALA A CA 1
ATOM 616 C C . ALA A 1 77 ? 6.125 -6.224 -1.087 1.00 87.31 77 ALA A C 1
ATOM 618 O O . ALA A 1 77 ? 7.159 -6.303 -0.425 1.00 87.31 77 ALA A O 1
ATOM 619 N N . VAL A 1 78 ? 5.304 -5.174 -1.005 1.00 90.75 78 VAL A N 1
ATOM 620 C CA . VAL A 1 78 ? 5.554 -4.050 -0.094 1.00 90.75 78 VAL A CA 1
ATOM 621 C C . VAL A 1 78 ? 5.457 -4.481 1.364 1.00 90.75 78 VAL A C 1
ATOM 623 O O . VAL A 1 78 ? 6.361 -4.177 2.131 1.00 90.75 78 VAL A O 1
ATOM 626 N N . VAL A 1 79 ? 4.442 -5.262 1.747 1.00 92.06 79 VAL A N 1
ATOM 627 C CA . VAL A 1 79 ? 4.341 -5.808 3.115 1.00 92.06 79 VAL A CA 1
ATOM 628 C C . VAL A 1 79 ? 5.596 -6.599 3.501 1.00 92.06 79 VAL A C 1
ATOM 630 O O . VAL A 1 79 ? 6.089 -6.475 4.622 1.00 92.06 79 VAL A O 1
ATOM 633 N N . SER A 1 80 ? 6.135 -7.394 2.576 1.00 87.25 80 SER A N 1
ATOM 634 C CA . SER A 1 80 ? 7.386 -8.113 2.795 1.00 87.25 80 SER A CA 1
ATOM 635 C C . SER A 1 80 ? 8.564 -7.172 3.054 1.00 87.25 80 SER A C 1
ATOM 637 O O . SER A 1 80 ? 9.313 -7.395 4.002 1.00 87.25 80 SER A O 1
ATOM 639 N N . ILE A 1 81 ? 8.746 -6.155 2.208 1.00 86.25 81 ILE A N 1
ATOM 640 C CA . ILE A 1 81 ? 9.886 -5.228 2.288 1.00 86.25 81 ILE A CA 1
ATOM 641 C C . ILE A 1 81 ? 9.817 -4.378 3.552 1.00 86.25 81 ILE A C 1
ATOM 643 O O . ILE A 1 81 ? 10.814 -4.218 4.246 1.00 86.25 81 ILE A O 1
ATOM 647 N N . GLU A 1 82 ? 8.639 -3.841 3.840 1.00 87.62 82 GLU A N 1
ATOM 648 C CA . GLU A 1 82 ? 8.447 -2.821 4.865 1.00 87.62 82 GLU A CA 1
ATOM 649 C C . GLU A 1 82 ? 8.396 -3.401 6.280 1.00 87.62 82 GLU A C 1
ATOM 651 O O . GLU A 1 82 ? 8.821 -2.762 7.241 1.00 87.62 82 GLU A O 1
ATOM 656 N N . SER A 1 83 ? 7.859 -4.614 6.435 1.00 89.25 83 SER A N 1
ATOM 657 C CA . SER A 1 83 ? 7.585 -5.164 7.766 1.00 89.25 83 SER A CA 1
ATOM 658 C C . SER A 1 83 ? 7.815 -6.662 7.917 1.00 89.25 83 SER A C 1
ATOM 660 O O . SER A 1 83 ? 7.615 -7.201 9.007 1.00 89.25 83 SER A O 1
ATOM 662 N N . GLY A 1 84 ? 8.150 -7.373 6.837 1.00 86.81 84 GLY A N 1
ATOM 663 C CA . GLY A 1 84 ? 8.169 -8.837 6.837 1.00 86.81 84 GLY A CA 1
ATOM 664 C C . GLY A 1 84 ? 6.820 -9.469 7.205 1.00 86.81 84 GLY A C 1
ATOM 665 O O . GLY A 1 84 ? 6.769 -10.630 7.604 1.00 86.81 84 GLY A O 1
ATOM 666 N N . GLY A 1 85 ? 5.719 -8.713 7.108 1.00 88.25 85 GLY A N 1
ATOM 667 C CA . GLY A 1 85 ? 4.393 -9.156 7.537 1.00 88.25 85 GLY A CA 1
ATOM 668 C C . GLY A 1 85 ? 4.075 -8.953 9.023 1.00 88.25 85 GLY A C 1
ATOM 669 O O . GLY A 1 85 ? 3.067 -9.487 9.499 1.00 88.25 85 GLY A O 1
ATOM 670 N N . VAL A 1 86 ? 4.880 -8.186 9.762 1.00 89.88 86 VAL A N 1
ATOM 671 C CA . VAL A 1 86 ? 4.669 -7.887 11.188 1.00 89.88 86 VAL A CA 1
ATOM 672 C C . VAL A 1 86 ? 4.200 -6.442 11.368 1.00 89.88 86 VAL A C 1
ATOM 674 O O . VAL A 1 86 ? 4.961 -5.503 11.178 1.00 89.88 86 VAL A O 1
ATOM 677 N N . VAL A 1 87 ? 2.952 -6.242 11.799 1.00 89.88 87 VAL A N 1
ATOM 678 C CA . VAL A 1 87 ? 2.322 -4.907 11.916 1.00 89.88 87 VAL A CA 1
ATOM 679 C C . VAL A 1 87 ? 3.132 -3.916 12.770 1.00 89.88 87 VAL A C 1
ATOM 681 O O . VAL A 1 87 ? 3.127 -2.715 12.504 1.00 89.88 87 VAL A O 1
ATOM 684 N N . SER A 1 88 ? 3.814 -4.404 13.806 1.00 85.25 88 SER A N 1
ATOM 685 C CA . SER A 1 88 ? 4.573 -3.591 14.762 1.00 85.25 88 SER A CA 1
ATOM 686 C C . SER A 1 88 ? 6.040 -3.358 14.383 1.00 85.25 88 SER A C 1
ATOM 688 O O . SER A 1 88 ? 6.742 -2.681 15.135 1.00 85.25 88 SER A O 1
ATOM 690 N N . ALA A 1 89 ? 6.517 -3.918 13.267 1.00 80.12 89 ALA A N 1
ATOM 691 C CA . ALA A 1 89 ? 7.909 -3.789 12.846 1.00 80.12 89 ALA A CA 1
ATOM 692 C C . ALA A 1 89 ? 8.238 -2.381 12.325 1.00 80.12 89 ALA A C 1
ATOM 694 O O . ALA A 1 89 ? 7.351 -1.630 11.924 1.00 80.12 89 ALA A O 1
ATOM 695 N N . GLY A 1 90 ? 9.535 -2.061 12.300 1.00 73.00 90 GLY A N 1
ATOM 696 C CA . GLY A 1 90 ? 10.082 -0.877 11.637 1.00 73.00 90 GLY A CA 1
ATOM 697 C C . GLY A 1 90 ? 9.919 0.457 12.390 1.00 73.00 90 GLY A C 1
ATOM 698 O O . GLY A 1 90 ? 9.299 0.524 13.457 1.00 73.00 90 GLY A O 1
ATOM 699 N N . PRO A 1 91 ? 10.546 1.529 11.869 1.00 73.31 91 PRO A N 1
ATOM 700 C CA . PRO A 1 91 ? 10.531 2.856 12.488 1.00 73.31 91 PRO A CA 1
ATOM 701 C C . PRO A 1 91 ? 9.210 3.618 12.285 1.00 73.31 91 PRO A C 1
ATOM 703 O O . PRO A 1 91 ? 8.923 4.537 13.054 1.00 73.31 91 PRO A O 1
ATOM 706 N N . TYR A 1 92 ? 8.401 3.244 11.288 1.00 79.88 92 TYR A N 1
ATOM 707 C CA . TYR A 1 92 ? 7.093 3.841 11.004 1.00 79.88 92 TYR A CA 1
ATOM 708 C C . TYR A 1 92 ? 5.950 2.939 11.516 1.00 79.88 92 TYR A C 1
ATOM 710 O O . TYR A 1 92 ? 6.105 2.221 12.512 1.00 79.88 92 TYR A O 1
ATOM 718 N N . TYR A 1 93 ? 4.749 3.040 10.932 1.00 86.69 93 TYR A N 1
ATOM 719 C CA . TYR A 1 93 ? 3.535 2.460 11.514 1.00 86.69 93 TYR A CA 1
ATOM 720 C C . TYR A 1 93 ? 2.810 1.506 10.559 1.00 86.69 93 TYR A C 1
ATOM 722 O O . TYR A 1 93 ? 2.473 1.865 9.429 1.00 86.69 93 TYR A O 1
ATOM 730 N N . GLY A 1 94 ? 2.506 0.304 11.051 1.00 87.25 94 GLY A N 1
ATOM 731 C CA . GLY A 1 94 ? 1.748 -0.707 10.322 1.00 87.25 94 GLY A CA 1
ATOM 732 C C . GLY A 1 94 ? 2.562 -1.453 9.261 1.00 87.25 94 GLY A C 1
ATOM 733 O O . GLY A 1 94 ? 3.750 -1.208 9.050 1.00 87.25 94 GLY A O 1
ATOM 734 N N . LEU A 1 95 ? 1.891 -2.373 8.561 1.00 91.31 95 LEU A N 1
ATOM 735 C CA . LEU A 1 95 ? 2.531 -3.307 7.620 1.00 91.31 95 LEU A CA 1
ATOM 736 C C . LEU A 1 95 ? 3.274 -2.649 6.461 1.00 91.31 95 LEU A C 1
ATOM 738 O O . LEU A 1 95 ? 4.208 -3.237 5.925 1.00 91.31 95 LEU A O 1
ATOM 742 N N . THR A 1 96 ? 2.810 -1.476 6.049 1.00 91.94 96 THR A N 1
ATOM 743 C CA . THR A 1 96 ? 3.321 -0.734 4.895 1.00 91.94 96 THR A CA 1
ATOM 744 C C . THR A 1 96 ? 4.114 0.504 5.317 1.00 91.94 96 THR A C 1
ATOM 746 O O . THR A 1 96 ? 4.401 1.338 4.469 1.00 91.94 96 THR A O 1
ATOM 749 N N . GLN A 1 97 ? 4.464 0.624 6.609 1.00 88.81 97 GLN A N 1
ATOM 750 C CA . GLN A 1 97 ? 5.311 1.693 7.162 1.00 88.81 97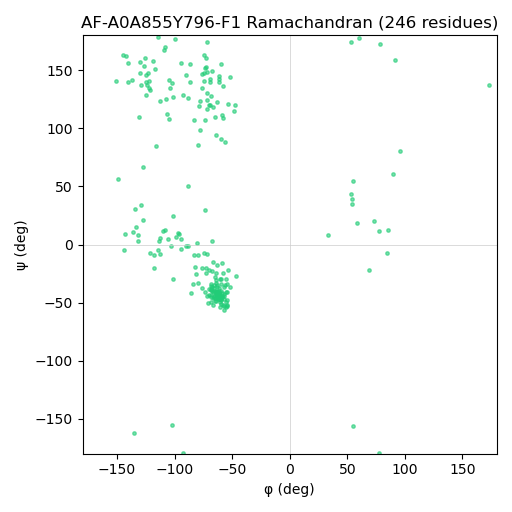 GLN A CA 1
ATOM 751 C C . GLN A 1 97 ? 4.797 3.108 6.846 1.00 88.81 97 GLN A C 1
ATOM 753 O O . GLN A 1 97 ? 5.497 3.969 6.325 1.00 88.81 97 GLN A O 1
ATOM 758 N N . ILE A 1 98 ? 3.538 3.368 7.201 1.00 89.88 98 ILE A N 1
ATOM 759 C CA . ILE A 1 98 ? 2.857 4.636 6.921 1.00 89.88 98 ILE A CA 1
ATOM 760 C C . ILE A 1 98 ? 3.428 5.746 7.807 1.00 89.88 98 ILE A C 1
ATOM 762 O O . ILE A 1 98 ? 3.390 5.644 9.033 1.00 89.88 98 ILE A O 1
ATOM 766 N N . GLY A 1 99 ? 3.893 6.838 7.197 1.00 88.62 99 GLY A N 1
ATOM 767 C CA . GLY A 1 99 ? 4.272 8.066 7.900 1.00 88.62 99 GLY A CA 1
ATOM 768 C C . GLY A 1 99 ? 3.068 8.857 8.433 1.00 88.62 99 GLY A C 1
ATOM 769 O O . GLY A 1 99 ? 1.968 8.814 7.878 1.00 88.62 99 GLY A O 1
ATOM 770 N N . THR A 1 100 ? 3.267 9.624 9.510 1.00 89.75 100 THR A N 1
ATOM 771 C CA . THR A 1 100 ? 2.208 10.448 10.130 1.00 89.75 100 THR A CA 1
ATOM 772 C C . THR A 1 100 ? 1.589 11.448 9.149 1.00 89.75 100 THR A C 1
ATOM 774 O O . THR A 1 100 ? 0.383 11.686 9.180 1.00 89.75 100 THR A O 1
ATOM 777 N N . ASP A 1 101 ? 2.387 12.021 8.249 1.00 89.62 101 ASP A N 1
ATOM 778 C CA . ASP A 1 101 ? 1.919 12.943 7.211 1.00 89.62 101 ASP A CA 1
ATOM 779 C C . ASP A 1 101 ? 0.951 12.254 6.232 1.00 89.62 101 ASP A C 1
ATOM 781 O O . ASP A 1 101 ? -0.081 12.823 5.862 1.00 89.62 101 ASP A O 1
ATOM 785 N N . MET A 1 102 ? 1.243 11.008 5.854 1.00 91.62 102 MET A N 1
ATOM 786 C CA . MET A 1 102 ? 0.392 10.208 4.980 1.00 91.62 102 MET A CA 1
ATOM 787 C C . MET A 1 102 ? -0.915 9.833 5.678 1.00 91.62 102 MET A C 1
ATOM 789 O O . MET A 1 102 ? -1.989 9.996 5.097 1.00 91.62 102 MET A O 1
ATOM 793 N N . LEU A 1 103 ? -0.844 9.419 6.948 1.00 95.12 103 LEU A N 1
ATOM 794 C CA . LEU A 1 103 ? -2.031 9.119 7.749 1.00 95.12 103 LEU A CA 1
ATOM 795 C C . LEU A 1 103 ? -2.931 10.351 7.914 1.00 95.12 103 LEU A C 1
ATOM 797 O O . LEU A 1 103 ? -4.146 10.253 7.753 1.00 95.12 103 LEU A O 1
ATOM 801 N N . ASN A 1 104 ? -2.349 11.527 8.161 1.00 95.25 104 ASN A N 1
ATOM 802 C CA . ASN A 1 104 ? -3.093 12.786 8.235 1.00 95.25 104 ASN A CA 1
ATOM 803 C C . ASN A 1 104 ? -3.758 13.134 6.898 1.00 95.25 104 ASN A C 1
ATOM 805 O O . ASN A 1 104 ? -4.915 13.557 6.874 1.00 95.25 104 ASN A O 1
ATOM 809 N N . THR A 1 105 ? -3.052 12.914 5.785 1.00 94.94 105 THR A N 1
ATOM 810 C CA . THR A 1 105 ? -3.591 13.111 4.431 1.00 94.94 105 THR A CA 1
ATOM 811 C C . THR A 1 105 ? -4.802 12.204 4.190 1.00 94.94 105 THR A C 1
ATOM 813 O O . THR A 1 105 ? -5.837 12.668 3.711 1.00 94.94 105 THR A O 1
ATOM 816 N N . TYR A 1 106 ? -4.702 10.927 4.571 1.00 96.94 106 TYR A N 1
ATOM 817 C CA . TYR A 1 106 ? -5.797 9.964 4.469 1.00 96.94 106 TYR A CA 1
ATOM 818 C C . TYR A 1 106 ? -6.978 10.347 5.368 1.00 96.94 106 TYR A C 1
ATOM 820 O O . TYR A 1 106 ? -8.110 10.422 4.897 1.00 96.94 106 TYR A O 1
ATOM 828 N N . ASN A 1 107 ? -6.723 10.671 6.639 1.00 97.88 107 ASN A N 1
ATOM 829 C CA . ASN A 1 107 ? -7.754 11.091 7.588 1.00 97.88 107 ASN A CA 1
ATOM 830 C C . ASN A 1 107 ? -8.536 12.307 7.097 1.00 97.88 107 ASN A C 1
ATOM 832 O O . ASN A 1 107 ? -9.762 12.326 7.178 1.00 97.88 107 ASN A O 1
ATOM 836 N N . LYS A 1 108 ? -7.838 13.297 6.534 1.00 97.31 108 LYS A N 1
ATOM 837 C CA . LYS A 1 108 ? -8.470 14.478 5.950 1.00 97.31 108 LYS A CA 1
ATOM 838 C C . LYS A 1 108 ? -9.346 14.118 4.747 1.00 97.31 108 LYS A C 1
ATOM 840 O O . LYS A 1 108 ? -10.462 14.624 4.652 1.00 97.31 108 LYS A O 1
ATOM 845 N N . ALA A 1 109 ? -8.882 13.227 3.869 1.00 97.81 109 ALA A N 1
ATOM 846 C CA . ALA A 1 109 ? -9.646 12.782 2.704 1.00 97.81 109 ALA A CA 1
ATOM 847 C C . ALA A 1 109 ? -10.873 11.940 3.078 1.00 97.81 109 ALA A C 1
ATOM 849 O O . ALA A 1 109 ? -11.933 12.113 2.487 1.00 97.81 109 ALA A O 1
ATOM 850 N N . LYS A 1 110 ? -10.762 11.066 4.080 1.00 97.44 110 LYS A N 1
ATOM 851 C CA . LYS A 1 110 ? -11.839 10.144 4.478 1.00 97.44 110 LYS A CA 1
ATOM 852 C C . LYS A 1 110 ? -12.731 10.659 5.605 1.00 97.44 110 LYS A C 1
ATOM 854 O O . LYS A 1 110 ? -13.680 9.972 5.979 1.00 97.44 110 LYS A O 1
ATOM 859 N N . ASN A 1 111 ? -12.407 11.829 6.156 1.00 97.56 111 ASN A N 1
ATOM 860 C CA . ASN A 1 111 ? -12.998 12.366 7.380 1.00 97.56 111 ASN A CA 1
ATOM 861 C C . ASN A 1 111 ? -12.922 11.370 8.557 1.00 97.56 111 ASN A C 1
ATOM 863 O O . ASN A 1 111 ? -13.884 11.152 9.292 1.00 97.56 111 ASN A O 1
ATOM 867 N N . THR A 1 112 ? -11.765 10.725 8.713 1.00 97.31 112 THR A N 1
ATOM 868 C CA . THR A 1 112 ? -11.486 9.765 9.791 1.00 97.31 112 THR A CA 1
ATOM 869 C C . THR A 1 112 ? -10.516 10.349 10.817 1.00 97.31 112 THR A C 1
ATOM 871 O O . THR A 1 112 ? -9.934 11.414 10.617 1.00 97.31 112 THR A O 1
ATOM 874 N N . LYS A 1 113 ? -10.342 9.655 11.948 1.00 96.94 113 LYS A N 1
ATOM 875 C CA . LYS A 1 113 ? -9.463 10.075 13.055 1.00 96.94 113 LYS A CA 1
ATOM 876 C C . LYS A 1 113 ? -8.498 8.968 13.483 1.00 96.94 113 LYS A C 1
ATOM 878 O O . LYS A 1 113 ? -8.202 8.837 14.665 1.00 96.94 113 LYS A O 1
ATOM 883 N N . TYR A 1 114 ? -8.047 8.150 12.532 1.00 97.88 114 TYR A N 1
ATOM 884 C CA . TYR A 1 114 ? -7.090 7.088 12.824 1.00 97.88 114 TYR A CA 1
ATOM 885 C C . TYR A 1 114 ? -5.780 7.667 13.350 1.00 97.88 114 TYR A C 1
ATOM 887 O O . TYR A 1 114 ? -5.300 8.701 12.886 1.00 97.88 114 TYR A O 1
ATOM 895 N N . THR A 1 115 ? -5.189 6.967 14.297 1.00 96.81 115 THR A N 1
ATOM 896 C CA . THR A 1 115 ? -3.914 7.294 14.921 1.00 96.81 115 THR A CA 1
ATOM 897 C C . THR A 1 115 ? -2.839 6.304 14.487 1.00 96.81 115 THR A C 1
ATOM 899 O O . THR A 1 115 ? -3.111 5.243 13.924 1.00 96.81 115 THR A O 1
ATOM 902 N N . THR A 1 116 ? -1.584 6.625 14.776 1.00 94.19 116 THR A N 1
ATOM 903 C CA . THR A 1 116 ? -0.469 5.698 14.551 1.00 94.19 116 THR A CA 1
ATOM 904 C C . THR A 1 116 ? -0.570 4.440 15.425 1.00 94.19 116 THR A C 1
ATOM 906 O O . THR A 1 116 ? -0.066 3.388 15.037 1.00 94.19 116 THR A O 1
ATOM 909 N N . ALA A 1 117 ? -1.273 4.518 16.561 1.00 94.00 117 ALA A N 1
ATOM 910 C CA . ALA A 1 117 ? -1.621 3.368 17.390 1.00 94.00 117 ALA A CA 1
ATOM 911 C C . ALA A 1 117 ? -2.662 2.458 16.707 1.00 94.00 117 ALA A C 1
ATOM 913 O O . ALA A 1 117 ? -2.540 1.234 16.722 1.00 94.00 117 ALA A O 1
ATOM 914 N N . ASP A 1 118 ? -3.642 3.031 16.002 1.00 96.75 118 ASP A N 1
ATOM 915 C CA . ASP A 1 118 ? -4.607 2.238 15.226 1.00 96.75 118 ASP A CA 1
ATOM 916 C C . ASP A 1 118 ? -3.911 1.422 14.123 1.00 96.75 118 ASP A C 1
ATOM 918 O O . ASP A 1 11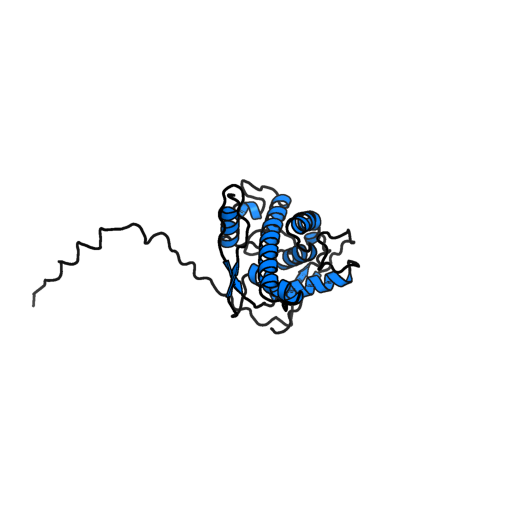8 ? -4.236 0.257 13.905 1.00 96.75 118 ASP A O 1
ATOM 922 N N . LEU A 1 119 ? -2.877 1.986 13.490 1.00 95.31 119 LEU A N 1
ATOM 923 C CA . LEU A 1 119 ? -2.032 1.268 12.526 1.00 95.31 119 LEU A CA 1
ATOM 924 C C . LEU A 1 119 ? -1.189 0.146 13.148 1.00 95.31 119 LEU A C 1
ATOM 926 O O . LEU A 1 119 ? -0.667 -0.690 12.414 1.00 95.31 119 LEU A O 1
ATOM 930 N N . ARG A 1 120 ? -1.057 0.113 14.478 1.00 92.62 120 ARG A N 1
ATOM 931 C CA . ARG A 1 120 ? -0.377 -0.950 15.231 1.00 92.62 120 ARG A CA 1
ATOM 932 C C . ARG A 1 120 ? -1.338 -1.923 15.915 1.00 92.62 120 ARG A C 1
ATOM 934 O O . ARG A 1 120 ? -0.887 -2.876 16.543 1.00 92.62 120 ARG A O 1
ATOM 941 N N . GLY A 1 121 ? -2.646 -1.704 15.786 1.00 93.12 121 GLY A N 1
ATOM 942 C CA . GLY A 1 121 ? -3.667 -2.526 16.432 1.00 93.12 121 GLY A CA 1
ATOM 943 C C . GLY A 1 121 ? -3.772 -2.295 17.935 1.00 93.12 121 GLY A C 1
ATOM 944 O O . GLY A 1 121 ? -4.269 -3.163 18.642 1.00 93.12 121 GLY A O 1
ATOM 945 N N . ASN A 1 122 ? -3.290 -1.156 18.434 1.00 93.88 122 ASN A N 1
ATOM 946 C CA . ASN A 1 122 ? -3.352 -0.782 19.846 1.00 93.88 122 ASN A CA 1
ATOM 947 C C . ASN A 1 122 ? -3.975 0.608 20.062 1.00 93.88 122 ASN A C 1
ATOM 949 O O . ASN A 1 122 ? -3.739 1.241 21.091 1.00 93.88 122 ASN A O 1
ATOM 953 N N . GLY A 1 123 ? -4.743 1.093 19.084 1.00 94.38 123 GLY A N 1
ATOM 954 C CA . GLY A 1 123 ? -5.462 2.359 19.163 1.00 94.38 123 GLY A CA 1
ATOM 955 C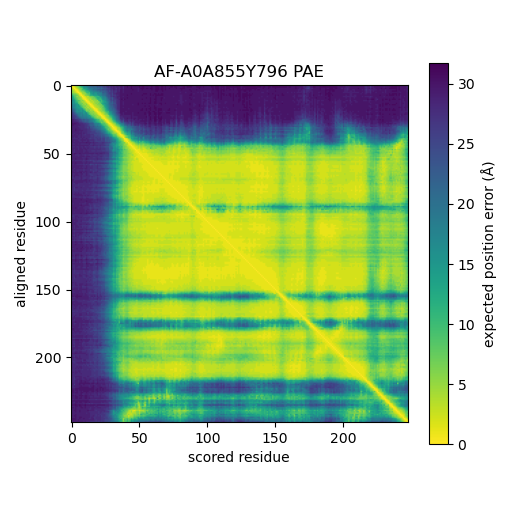 C . GLY A 1 123 ? -6.890 2.196 19.682 1.00 94.38 123 GLY A C 1
ATOM 956 O O . GLY A 1 123 ? -7.339 1.099 20.013 1.00 94.38 123 GLY A O 1
ATOM 957 N N . SER A 1 124 ? -7.617 3.309 19.776 1.00 96.25 124 SER A N 1
ATOM 958 C CA . SER A 1 124 ? -8.999 3.328 20.270 1.00 96.25 124 SER A CA 1
ATOM 959 C C . SER A 1 124 ? -10.035 2.956 19.206 1.00 96.25 124 SER A C 1
ATOM 961 O O . SER A 1 124 ? -11.153 2.588 19.560 1.00 96.25 124 SER A O 1
ATOM 963 N N . LEU A 1 125 ? -9.683 3.049 17.919 1.00 97.06 125 LEU A N 1
ATOM 964 C CA . LEU A 1 125 ? -10.551 2.688 16.795 1.00 97.06 125 LEU A CA 1
ATOM 965 C C . LEU A 1 125 ? -10.196 1.311 16.228 1.00 97.06 125 LEU A C 1
ATOM 967 O O . LEU A 1 125 ? -11.068 0.620 15.706 1.00 97.06 125 LEU A O 1
ATOM 971 N N . ILE A 1 126 ? -8.925 0.915 16.322 1.00 97.19 126 ILE A N 1
ATOM 972 C CA . ILE A 1 126 ? -8.405 -0.359 15.833 1.00 97.19 126 ILE A CA 1
ATOM 973 C C . ILE A 1 126 ? -7.565 -1.024 16.928 1.00 97.19 126 ILE A C 1
ATOM 975 O O . ILE A 1 126 ? -6.454 -0.595 17.244 1.00 97.19 126 ILE A O 1
ATOM 979 N N . THR A 1 127 ? -8.102 -2.117 17.469 1.00 95.94 127 THR A N 1
ATOM 980 C CA . THR A 1 127 ? -7.576 -2.831 18.646 1.00 95.94 127 THR A CA 1
ATOM 981 C C . THR A 1 127 ? -7.034 -4.227 18.330 1.00 95.94 127 THR A C 1
ATOM 983 O O . THR A 1 127 ? -6.711 -4.990 19.239 1.00 95.94 127 THR A O 1
ATOM 986 N N . THR A 1 128 ? -6.974 -4.606 17.050 1.00 95.62 128 THR A N 1
ATOM 987 C CA . THR A 1 128 ? -6.475 -5.923 16.633 1.00 95.62 128 THR A CA 1
ATOM 988 C C . THR A 1 128 ? -5.434 -5.796 15.533 1.00 95.62 128 THR A C 1
ATOM 990 O O . THR A 1 128 ? -5.521 -4.915 14.675 1.00 95.62 128 THR A O 1
ATOM 993 N N . GLU A 1 129 ? -4.476 -6.724 15.528 1.00 94.56 129 GLU A N 1
ATOM 994 C CA . GLU A 1 129 ? -3.434 -6.812 14.503 1.00 94.56 129 GLU A CA 1
ATOM 995 C C . GLU A 1 129 ? -4.040 -6.952 13.097 1.00 94.56 129 GLU A C 1
ATOM 997 O O . GLU A 1 129 ? -3.637 -6.249 12.173 1.00 94.56 129 GLU A O 1
ATOM 1002 N N . ASN A 1 130 ? -5.055 -7.808 12.936 1.00 95.56 130 ASN A N 1
ATOM 1003 C CA . ASN A 1 130 ? -5.680 -8.051 11.636 1.00 95.56 130 ASN A CA 1
ATOM 1004 C C . ASN A 1 130 ? -6.350 -6.796 11.066 1.00 95.56 130 ASN A C 1
ATOM 1006 O O . ASN A 1 130 ? -6.157 -6.468 9.895 1.00 95.56 130 ASN A O 1
ATOM 1010 N N . ALA A 1 131 ? -7.102 -6.064 11.892 1.00 96.62 131 ALA A N 1
ATOM 1011 C CA . ALA A 1 131 ? -7.744 -4.829 11.459 1.00 96.62 131 ALA A CA 1
ATOM 1012 C C . ALA A 1 131 ? -6.715 -3.727 11.147 1.00 96.62 131 ALA A C 1
ATOM 1014 O O . ALA A 1 131 ? -6.883 -2.998 10.170 1.00 96.62 131 ALA A O 1
ATOM 1015 N N . ALA A 1 132 ? -5.624 -3.650 11.914 1.00 97.00 132 ALA A N 1
ATOM 1016 C CA . ALA A 1 132 ? -4.529 -2.717 11.662 1.00 97.00 132 ALA A CA 1
ATOM 1017 C C . ALA A 1 132 ? -3.795 -3.021 10.352 1.00 97.00 132 ALA A C 1
ATOM 1019 O O . ALA A 1 132 ? -3.570 -2.125 9.537 1.00 97.00 132 ALA A O 1
ATOM 1020 N N . GLY A 1 133 ? -3.492 -4.296 10.104 1.00 96.69 133 GLY A N 1
ATOM 1021 C CA . GLY A 1 133 ? -2.906 -4.741 8.847 1.00 96.69 133 GLY A CA 1
ATOM 1022 C C . GLY A 1 133 ? -3.820 -4.480 7.650 1.00 96.69 133 GLY A C 1
ATOM 1023 O O . GLY A 1 133 ? -3.373 -3.953 6.631 1.00 96.69 133 GLY A O 1
ATOM 1024 N N . GLY A 1 134 ? -5.120 -4.748 7.798 1.00 97.56 134 GLY A N 1
ATOM 1025 C CA . GLY A 1 134 ? -6.125 -4.407 6.794 1.00 97.56 134 GLY A CA 1
ATOM 1026 C C . GLY A 1 134 ? -6.179 -2.905 6.495 1.00 97.56 134 GLY A C 1
ATOM 1027 O O . GLY A 1 134 ? -6.196 -2.518 5.328 1.00 97.56 134 GLY A O 1
ATOM 1028 N N . LEU A 1 135 ? -6.154 -2.050 7.523 1.00 98.06 135 LEU A N 1
ATOM 1029 C CA . LEU A 1 135 ? -6.123 -0.595 7.354 1.00 98.06 135 LEU A CA 1
ATOM 1030 C C . LEU A 1 135 ? -4.849 -0.135 6.630 1.00 98.06 135 LEU A C 1
ATOM 1032 O O . LEU A 1 135 ? -4.935 0.664 5.697 1.00 98.06 135 LEU A O 1
ATOM 1036 N N . ALA A 1 136 ? -3.684 -0.664 7.009 1.00 97.69 136 ALA A N 1
ATOM 1037 C CA . ALA A 1 136 ? -2.414 -0.307 6.383 1.00 97.69 136 ALA A CA 1
ATOM 1038 C C . ALA A 1 136 ? -2.382 -0.664 4.884 1.00 97.69 136 ALA A C 1
ATOM 1040 O O . ALA A 1 136 ? -1.964 0.149 4.055 1.00 97.69 136 ALA A O 1
ATOM 1041 N N . ILE A 1 137 ? -2.888 -1.849 4.523 1.00 97.56 137 ILE A N 1
ATOM 1042 C CA . ILE A 1 137 ? -2.993 -2.292 3.125 1.00 97.56 137 ILE A CA 1
ATOM 1043 C C . ILE A 1 137 ? -4.001 -1.440 2.354 1.00 97.56 137 ILE A C 1
ATOM 1045 O O . ILE A 1 137 ? -3.718 -1.069 1.219 1.00 97.56 137 ILE A O 1
ATOM 1049 N N . LYS A 1 138 ? -5.142 -1.081 2.958 1.00 97.88 138 LYS A N 1
ATOM 1050 C CA . LYS A 1 138 ? -6.137 -0.195 2.335 1.00 97.88 138 LYS A CA 1
ATOM 1051 C C . LYS A 1 138 ? -5.528 1.151 1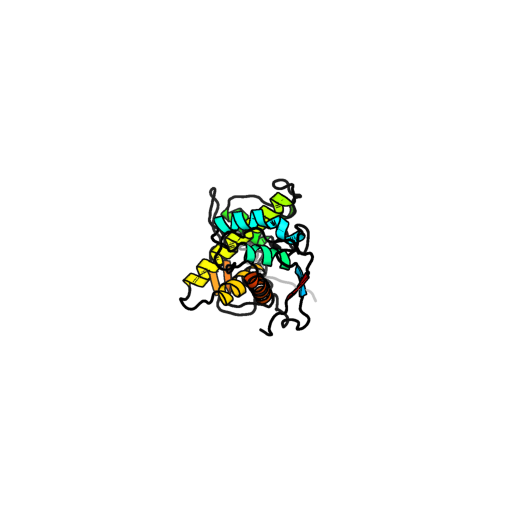.946 1.00 97.88 138 LYS A C 1
ATOM 1053 O O . LYS A 1 138 ? -5.650 1.565 0.796 1.00 97.88 138 LYS A O 1
ATOM 1058 N N . ILE A 1 139 ? -4.879 1.817 2.905 1.00 97.88 139 ILE A N 1
ATOM 1059 C CA . ILE A 1 139 ? -4.270 3.139 2.698 1.00 97.88 139 ILE A CA 1
ATOM 1060 C C . ILE A 1 139 ? -3.218 3.051 1.588 1.00 97.88 139 ILE A C 1
ATOM 1062 O O . ILE A 1 139 ? -3.231 3.855 0.659 1.00 97.88 139 ILE A O 1
ATOM 1066 N N . PHE A 1 140 ? -2.342 2.047 1.644 1.00 97.06 140 PHE A N 1
ATOM 1067 C CA . PHE A 1 140 ? -1.320 1.846 0.620 1.00 97.06 140 PHE A CA 1
ATOM 1068 C C . PHE A 1 140 ? -1.915 1.571 -0.771 1.00 97.06 140 PHE A C 1
ATOM 1070 O O . PHE A 1 140 ? -1.508 2.194 -1.752 1.00 97.06 140 PHE A O 1
ATOM 1077 N N . ALA A 1 141 ? -2.900 0.673 -0.867 1.00 95.69 141 ALA A N 1
ATOM 1078 C CA . ALA A 1 141 ? -3.518 0.290 -2.134 1.00 95.69 141 ALA A CA 1
ATOM 1079 C C . ALA A 1 141 ? -4.189 1.481 -2.831 1.00 95.69 141 ALA A C 1
ATOM 1081 O O . ALA A 1 141 ? -4.021 1.659 -4.037 1.00 95.69 141 ALA A O 1
ATOM 1082 N N . GLU A 1 142 ? -4.904 2.323 -2.080 1.00 97.19 142 GLU A N 1
ATOM 1083 C CA . GLU A 1 142 ? -5.523 3.523 -2.639 1.00 97.19 142 GLU A CA 1
ATOM 1084 C C . GLU A 1 142 ? -4.472 4.516 -3.145 1.00 97.19 142 GLU A C 1
ATOM 1086 O O . GLU A 1 142 ? -4.556 4.965 -4.290 1.00 97.19 142 GLU A O 1
ATOM 1091 N N . PHE A 1 143 ? -3.452 4.800 -2.325 1.00 95.50 143 PHE A N 1
ATOM 1092 C CA . PHE A 1 143 ? -2.362 5.703 -2.691 1.00 95.50 143 PHE A CA 1
ATOM 1093 C C . PHE A 1 143 ? -1.701 5.273 -4.003 1.00 95.50 143 PHE A C 1
ATOM 1095 O O . PHE A 1 143 ? -1.578 6.069 -4.937 1.00 95.50 143 PHE A O 1
ATOM 1102 N N . ILE A 1 144 ? -1.296 4.002 -4.084 1.00 93.25 144 ILE A N 1
ATOM 1103 C CA . ILE A 1 144 ? -0.586 3.481 -5.251 1.00 93.25 144 ILE A CA 1
ATOM 1104 C C . ILE A 1 144 ? -1.499 3.438 -6.469 1.00 93.25 144 ILE A C 1
ATOM 1106 O O . ILE A 1 144 ? -1.053 3.818 -7.544 1.00 93.25 144 ILE A O 1
ATOM 1110 N N . SER A 1 145 ? -2.769 3.051 -6.325 1.00 92.69 145 SER A N 1
ATOM 1111 C CA . SER A 1 145 ? -3.724 3.058 -7.442 1.00 92.69 145 SER A CA 1
ATOM 1112 C C . SER A 1 145 ? -3.853 4.443 -8.064 1.00 92.69 145 SER A C 1
ATOM 1114 O O . SER A 1 145 ? -3.764 4.614 -9.281 1.00 92.69 145 SER A O 1
ATOM 1116 N N . ARG A 1 146 ? -4.011 5.464 -7.218 1.00 92.38 146 ARG A N 1
ATOM 1117 C CA . ARG A 1 146 ? -4.122 6.860 -7.645 1.00 92.38 146 ARG A CA 1
ATOM 1118 C C . ARG A 1 146 ? -2.838 7.347 -8.307 1.00 92.38 146 ARG A C 1
ATOM 1120 O O . ARG A 1 146 ? -2.907 8.049 -9.318 1.00 92.38 146 ARG A O 1
ATOM 1127 N N . LEU A 1 147 ? -1.686 6.961 -7.766 1.00 91.06 147 LEU A N 1
ATOM 1128 C CA . LEU A 1 147 ? -0.399 7.329 -8.331 1.00 91.06 147 LEU A CA 1
ATOM 1129 C C . LEU A 1 147 ? -0.150 6.641 -9.677 1.00 91.06 147 LEU A C 1
ATOM 1131 O O . LEU A 1 147 ? 0.133 7.335 -10.645 1.00 91.06 147 LEU A O 1
ATOM 1135 N N . ILE A 1 148 ? -0.336 5.322 -9.775 1.00 88.75 148 ILE A N 1
ATOM 1136 C CA . ILE A 1 148 ? -0.190 4.568 -11.029 1.00 88.75 148 ILE A CA 1
ATOM 1137 C C . ILE A 1 148 ? -1.079 5.169 -12.115 1.00 88.75 148 ILE A C 1
ATOM 1139 O O . ILE A 1 148 ? -0.573 5.472 -13.183 1.00 88.75 148 ILE A O 1
ATOM 1143 N N . ARG A 1 149 ? -2.358 5.448 -11.832 1.00 87.31 149 ARG A N 1
ATOM 1144 C CA . ARG A 1 149 ? -3.260 6.098 -12.802 1.00 87.31 149 ARG A CA 1
ATOM 1145 C C . ARG A 1 149 ? -2.775 7.477 -13.246 1.00 87.31 149 ARG A C 1
ATOM 1147 O O . ARG A 1 149 ? -3.014 7.869 -14.381 1.00 87.31 149 ARG A O 1
ATOM 1154 N N . THR A 1 150 ? -2.126 8.221 -12.351 1.00 87.81 150 THR A N 1
ATOM 1155 C CA . THR A 1 150 ? -1.567 9.537 -12.687 1.00 87.81 150 THR A CA 1
ATOM 1156 C C . THR A 1 150 ? -0.319 9.406 -13.559 1.00 87.81 150 THR A C 1
ATOM 1158 O O . THR A 1 150 ? -0.162 10.178 -14.494 1.00 87.81 150 THR A O 1
ATOM 1161 N N . LEU A 1 151 ? 0.555 8.439 -13.263 1.00 84.75 151 LEU A N 1
ATOM 1162 C CA . LEU A 1 151 ? 1.769 8.172 -14.039 1.00 84.75 151 LEU A CA 1
ATOM 1163 C C . LEU A 1 151 ? 1.439 7.607 -15.430 1.00 84.75 151 LEU A C 1
ATOM 1165 O O . LEU A 1 151 ? 1.975 8.083 -16.422 1.00 84.75 151 LEU A O 1
ATOM 1169 N N . ASP A 1 152 ? 0.525 6.640 -15.490 1.00 82.94 152 ASP A N 1
ATOM 1170 C CA . ASP A 1 152 ? 0.064 5.980 -16.717 1.00 82.94 152 ASP A CA 1
ATOM 1171 C C . ASP A 1 152 ? -0.655 6.966 -17.649 1.00 82.94 152 ASP A C 1
ATOM 1173 O O . ASP A 1 152 ? -0.406 7.005 -18.846 1.00 82.94 152 ASP A O 1
ATOM 1177 N N . GLY A 1 153 ? -1.478 7.859 -17.087 1.00 76.38 153 GLY A N 1
ATOM 1178 C CA . GLY A 1 153 ? -2.140 8.915 -17.854 1.00 76.38 153 GLY A CA 1
ATOM 1179 C C . GLY A 1 153 ? -1.234 10.081 -18.272 1.00 76.38 153 GLY A C 1
ATOM 1180 O O . GLY A 1 153 ? -1.699 10.956 -19.000 1.00 76.38 153 GLY A O 1
ATOM 1181 N N . ALA A 1 154 ? 0.018 10.146 -17.798 1.00 70.50 154 ALA A N 1
ATOM 1182 C CA . ALA A 1 154 ? 0.930 11.243 -18.120 1.00 70.50 154 ALA A CA 1
ATOM 1183 C C . ALA A 1 154 ? 1.658 11.038 -19.459 1.00 70.50 154 ALA A C 1
ATOM 1185 O O . ALA A 1 154 ? 1.916 12.025 -20.148 1.00 70.50 154 ALA A O 1
ATOM 1186 N N . THR A 1 155 ? 1.983 9.794 -19.844 1.00 64.50 155 THR A N 1
ATOM 1187 C CA . THR A 1 155 ? 2.609 9.481 -21.141 1.00 64.50 155 THR A CA 1
ATOM 1188 C C . THR A 1 155 ? 2.235 8.078 -21.639 1.00 64.50 155 THR A C 1
ATOM 1190 O O . THR A 1 155 ? 2.285 7.114 -20.882 1.00 64.50 155 THR A O 1
ATOM 1193 N N . ASP A 1 156 ? 2.006 7.921 -22.949 1.00 59.62 156 ASP A N 1
ATOM 1194 C CA . ASP A 1 156 ? 1.718 6.618 -23.595 1.00 59.62 156 ASP A CA 1
ATOM 1195 C C . ASP A 1 156 ? 2.916 5.632 -23.598 1.00 59.62 156 ASP A C 1
ATOM 1197 O O . ASP A 1 156 ? 2.859 4.551 -24.182 1.00 59.62 156 ASP A O 1
ATOM 1201 N N . THR A 1 157 ? 4.044 6.010 -22.989 1.00 63.34 157 THR A N 1
ATOM 1202 C CA . THR A 1 157 ? 5.320 5.272 -23.013 1.00 63.34 157 THR A CA 1
ATOM 1203 C C . THR A 1 157 ? 5.733 4.724 -21.650 1.00 63.34 157 THR A C 1
ATOM 1205 O O . THR A 1 157 ? 6.818 4.146 -21.518 1.00 63.34 157 THR A O 1
ATOM 1208 N N . TYR A 1 158 ? 4.903 4.900 -20.620 1.00 73.19 158 TYR A N 1
ATOM 1209 C CA . TYR A 1 158 ? 5.245 4.471 -19.272 1.00 73.19 158 TYR A CA 1
ATOM 1210 C C . TYR A 1 158 ? 5.170 2.944 -19.151 1.00 73.19 158 TYR A C 1
ATOM 1212 O O . TYR A 1 158 ? 4.103 2.341 -19.141 1.00 73.19 158 TYR A O 1
ATOM 1220 N N . THR A 1 159 ? 6.326 2.283 -19.071 1.00 79.56 159 THR A N 1
ATOM 1221 C CA . THR A 1 159 ? 6.366 0.821 -18.947 1.00 79.56 159 THR A CA 1
ATOM 1222 C C . THR A 1 159 ? 5.810 0.370 -17.592 1.00 79.56 159 THR A C 1
ATOM 1224 O O . THR A 1 159 ? 5.998 1.043 -16.575 1.00 79.56 159 THR A O 1
ATOM 1227 N N . ASN A 1 160 ? 5.200 -0.821 -17.545 1.00 76.12 160 ASN A N 1
ATOM 1228 C CA . ASN A 1 160 ? 4.737 -1.444 -16.292 1.00 76.12 160 ASN A CA 1
ATOM 1229 C C . ASN A 1 160 ? 5.840 -1.507 -15.225 1.00 76.12 160 ASN A C 1
ATOM 1231 O O . ASN A 1 160 ? 5.586 -1.320 -14.037 1.00 76.12 160 ASN A O 1
ATOM 1235 N N . GLU A 1 161 ? 7.076 -1.749 -15.656 1.00 84.12 161 GLU A N 1
ATOM 1236 C CA . GLU A 1 161 ? 8.255 -1.724 -14.799 1.00 84.12 161 GLU A CA 1
ATOM 1237 C C . GLU A 1 161 ? 8.434 -0.365 -14.116 1.00 84.12 161 GLU A C 1
ATOM 1239 O O . GLU A 1 161 ? 8.534 -0.291 -12.888 1.00 84.12 161 GLU A O 1
ATOM 1244 N N . ASN A 1 162 ? 8.420 0.717 -14.895 1.00 84.75 162 ASN A N 1
ATOM 1245 C CA . ASN A 1 162 ? 8.571 2.061 -14.357 1.00 84.75 162 ASN A CA 1
ATOM 1246 C C . ASN A 1 162 ? 7.384 2.444 -13.473 1.00 84.75 162 ASN A C 1
ATOM 1248 O O . ASN A 1 162 ? 7.603 3.096 -12.453 1.00 84.75 162 ASN A O 1
ATOM 1252 N N . LEU A 1 163 ? 6.150 2.042 -13.815 1.00 86.50 163 LEU A N 1
ATOM 1253 C CA . LEU A 1 163 ? 4.967 2.328 -12.990 1.00 86.50 163 LEU A CA 1
ATOM 1254 C C . LEU A 1 163 ? 5.177 1.812 -11.570 1.00 86.50 163 LEU A C 1
ATOM 1256 O O . LEU A 1 163 ? 5.045 2.575 -10.618 1.00 86.50 163 LEU A O 1
ATOM 1260 N N . ILE A 1 164 ? 5.598 0.554 -11.439 1.00 86.38 164 ILE A N 1
ATOM 1261 C CA . ILE A 1 164 ? 5.831 -0.099 -10.149 1.00 86.38 164 ILE A CA 1
ATOM 1262 C C . ILE A 1 164 ? 6.998 0.542 -9.413 1.00 86.38 164 ILE A C 1
ATOM 1264 O O . ILE A 1 164 ? 6.855 0.928 -8.251 1.00 86.38 164 ILE A O 1
ATOM 1268 N N . LYS A 1 165 ? 8.152 0.671 -10.074 1.00 86.62 165 LYS A N 1
ATOM 1269 C CA . LYS A 1 165 ? 9.356 1.220 -9.446 1.00 86.62 165 LYS A CA 1
ATOM 1270 C C . LYS A 1 165 ? 9.118 2.643 -8.947 1.00 86.62 165 LYS A C 1
ATOM 1272 O O . LYS A 1 165 ? 9.419 2.950 -7.798 1.00 86.62 165 LYS A O 1
ATOM 1277 N N . HIS A 1 166 ? 8.535 3.499 -9.782 1.00 86.62 166 HIS A N 1
ATOM 1278 C CA . HIS A 1 166 ? 8.333 4.903 -9.445 1.00 86.62 166 HIS A CA 1
ATOM 1279 C C . HIS A 1 166 ? 7.228 5.036 -8.392 1.00 86.62 166 HIS A C 1
ATOM 1281 O O . HIS A 1 166 ? 7.422 5.741 -7.402 1.00 86.62 166 HIS A O 1
ATOM 1287 N N . SER A 1 167 ? 6.098 4.328 -8.526 1.00 89.00 167 SER A N 1
ATOM 1288 C CA . SER A 1 167 ? 5.001 4.456 -7.560 1.00 89.00 167 SER A CA 1
ATOM 1289 C C . SER A 1 167 ? 5.405 4.008 -6.156 1.00 89.00 167 SER A C 1
ATOM 1291 O O . SER A 1 167 ? 5.067 4.657 -5.169 1.00 89.00 167 SER A O 1
ATOM 1293 N N . THR A 1 168 ? 6.154 2.911 -6.057 1.00 88.81 168 THR A N 1
ATOM 1294 C CA . THR A 1 168 ? 6.583 2.341 -4.774 1.00 88.81 168 THR A CA 1
ATOM 1295 C C . THR A 1 168 ? 7.719 3.144 -4.145 1.00 88.81 168 THR A C 1
ATOM 1297 O O . THR A 1 168 ? 7.686 3.395 -2.944 1.00 88.81 168 THR A O 1
ATOM 1300 N N . THR A 1 169 ? 8.658 3.670 -4.935 1.00 86.19 169 THR A N 1
ATOM 1301 C CA . THR A 1 169 ? 9.639 4.644 -4.435 1.00 86.19 169 THR A CA 1
ATOM 1302 C C . THR A 1 169 ? 8.965 5.896 -3.865 1.00 86.19 169 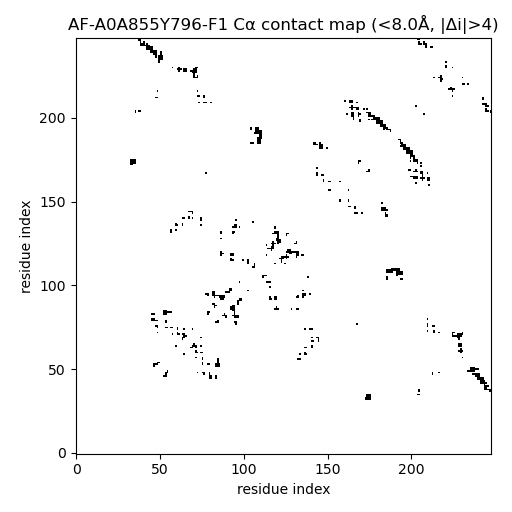THR A C 1
ATOM 1304 O O . THR A 1 169 ? 9.345 6.362 -2.793 1.00 86.19 169 THR A O 1
ATOM 1307 N N . ASN A 1 170 ? 7.928 6.417 -4.525 1.00 86.56 170 ASN A N 1
ATOM 1308 C CA . ASN A 1 170 ? 7.198 7.587 -4.026 1.00 86.56 170 ASN A CA 1
ATOM 1309 C C . ASN A 1 170 ? 6.402 7.307 -2.742 1.00 86.56 170 ASN A C 1
ATOM 1311 O O . ASN A 1 170 ? 6.128 8.240 -1.989 1.00 86.56 170 ASN A O 1
ATOM 1315 N N . TRP A 1 171 ? 6.051 6.049 -2.472 1.00 88.38 171 TRP A N 1
ATOM 1316 C CA . TRP A 1 171 ? 5.501 5.653 -1.178 1.00 88.38 171 TRP A CA 1
ATOM 1317 C C . TRP A 1 171 ? 6.554 5.687 -0.069 1.00 88.38 171 TRP A C 1
ATOM 1319 O O . TRP A 1 171 ? 6.325 6.296 0.972 1.00 88.38 171 TRP A O 1
ATOM 1329 N N . ASN A 1 172 ? 7.708 5.063 -0.311 1.00 79.19 172 ASN A N 1
ATOM 1330 C CA . ASN A 1 172 ? 8.785 4.954 0.671 1.00 79.19 172 ASN A CA 1
ATOM 1331 C C . ASN A 1 172 ? 9.486 6.301 0.945 1.00 79.19 172 ASN A C 1
ATOM 1333 O O . ASN A 1 172 ? 10.060 6.501 2.008 1.00 79.19 172 ASN A O 1
ATOM 1337 N N . GLY A 1 173 ? 9.399 7.258 0.015 1.00 68.38 173 GLY A N 1
ATOM 1338 C CA . GLY A 1 173 ? 9.901 8.623 0.199 1.00 68.38 173 GLY A CA 1
ATOM 1339 C C . GLY A 1 173 ? 11.390 8.806 -0.115 1.00 68.38 173 GLY A C 1
ATOM 1340 O O . GLY A 1 173 ? 11.853 9.946 -0.189 1.00 68.38 173 GLY A O 1
ATOM 1341 N N . SER A 1 174 ? 12.130 7.728 -0.381 1.00 58.97 174 SER A N 1
ATOM 1342 C CA . SER A 1 174 ? 13.534 7.788 -0.797 1.00 58.97 174 SER A CA 1
ATOM 1343 C C . SER A 1 174 ? 13.639 8.126 -2.288 1.00 58.97 174 SER A C 1
ATOM 1345 O O . SER A 1 174 ? 13.692 7.233 -3.136 1.00 58.97 174 SER A O 1
ATOM 1347 N N . ILE A 1 175 ? 13.625 9.422 -2.619 1.00 61.78 175 ILE A N 1
ATOM 1348 C CA . ILE A 1 175 ? 13.627 9.902 -4.005 1.00 61.78 175 ILE A CA 1
ATOM 1349 C C . ILE A 1 175 ? 14.833 10.800 -4.308 1.00 61.78 175 ILE A C 1
ATOM 1351 O O . ILE A 1 175 ? 15.081 11.775 -3.601 1.00 61.78 175 ILE A O 1
ATOM 1355 N N . CYS A 1 176 ? 15.512 10.540 -5.430 1.00 54.12 176 CYS A N 1
ATOM 1356 C CA . CYS A 1 176 ? 16.590 11.374 -5.964 1.00 54.12 176 CYS A CA 1
ATOM 1357 C C . CYS A 1 176 ? 16.120 12.144 -7.213 1.00 54.12 176 CYS A C 1
ATOM 1359 O O . CYS A 1 176 ? 15.678 11.527 -8.183 1.00 54.12 176 CYS A O 1
ATOM 1361 N N . GLY A 1 177 ? 16.250 13.479 -7.210 1.00 58.81 177 GLY A N 1
ATOM 1362 C CA . GLY A 1 177 ? 16.053 14.327 -8.400 1.00 58.81 177 GLY A CA 1
ATOM 1363 C C . GLY A 1 177 ? 14.698 14.153 -9.110 1.00 58.81 177 GLY A C 1
ATOM 1364 O O . GLY A 1 177 ? 13.709 13.760 -8.493 1.00 58.81 177 GLY A O 1
ATOM 1365 N N . GLY A 1 178 ? 14.647 14.483 -10.401 1.00 64.81 178 GLY A N 1
ATOM 1366 C CA . GLY A 1 178 ? 13.520 14.169 -11.287 1.00 64.81 178 GLY A CA 1
ATOM 1367 C C . GLY A 1 178 ? 12.424 15.232 -11.397 1.00 64.81 178 GLY A C 1
ATOM 1368 O O . GLY A 1 178 ? 12.267 16.099 -10.530 1.00 64.81 178 GLY A O 1
ATOM 1369 N N . GLU A 1 179 ? 11.669 15.134 -12.492 1.00 67.50 179 GLU A N 1
ATOM 1370 C CA . GLU A 1 179 ? 10.478 15.942 -12.745 1.00 67.50 179 GLU A CA 1
ATOM 1371 C C . GLU A 1 179 ? 9.418 15.685 -11.679 1.00 67.50 179 GLU A C 1
ATOM 1373 O O . GLU A 1 179 ? 9.217 14.551 -11.229 1.00 67.50 179 GLU A O 1
ATOM 1378 N N . VAL A 1 180 ? 8.759 16.765 -11.268 1.00 77.69 180 VAL A N 1
ATOM 1379 C CA . VAL A 1 180 ? 7.720 16.739 -10.246 1.00 77.69 180 VAL A CA 1
ATOM 1380 C C . VAL A 1 180 ? 6.364 16.805 -10.923 1.00 77.69 180 VAL A C 1
ATOM 1382 O O . VAL A 1 180 ? 6.086 17.733 -11.677 1.00 77.69 180 VAL A O 1
ATOM 1385 N N . MET A 1 181 ? 5.498 15.855 -10.588 1.00 81.31 181 MET A N 1
ATOM 1386 C CA . MET A 1 181 ? 4.088 15.886 -10.958 1.00 81.31 181 MET A CA 1
ATOM 1387 C C . MET A 1 181 ? 3.234 15.960 -9.701 1.00 81.31 181 MET A C 1
ATOM 1389 O O . MET A 1 181 ? 3.620 15.474 -8.644 1.00 81.31 181 MET A O 1
ATOM 1393 N N . ASN A 1 182 ? 2.062 16.572 -9.803 1.00 87.19 182 ASN A N 1
ATOM 1394 C CA . ASN A 1 182 ? 1.128 16.669 -8.691 1.00 87.19 182 ASN A CA 1
ATOM 1395 C C . ASN A 1 182 ? 0.003 15.656 -8.865 1.00 87.19 182 ASN A C 1
ATOM 1397 O O . ASN A 1 182 ? -0.527 15.494 -9.960 1.00 87.19 182 ASN A O 1
ATOM 1401 N N . PHE A 1 183 ? -0.394 15.009 -7.775 1.00 90.88 183 PHE A N 1
ATOM 1402 C CA . PHE A 1 183 ? -1.506 14.068 -7.779 1.00 90.88 183 PHE A CA 1
ATOM 1403 C C . PHE A 1 183 ? -2.301 14.129 -6.477 1.00 90.88 183 PHE A C 1
ATOM 1405 O O . PHE A 1 183 ? -1.851 14.653 -5.457 1.00 90.88 183 PHE A O 1
ATOM 1412 N N . THR A 1 184 ? -3.508 13.576 -6.514 1.00 94.00 184 THR A N 1
ATOM 1413 C CA . THR A 1 184 ? -4.369 13.447 -5.338 1.00 94.00 184 THR A CA 1
ATOM 1414 C C . THR A 1 184 ? -4.359 11.985 -4.875 1.00 94.00 184 THR A C 1
ATOM 1416 O O . THR A 1 184 ? -4.965 11.151 -5.559 1.00 94.00 184 THR A O 1
ATOM 1419 N N . PRO A 1 185 ? -3.703 11.667 -3.740 1.00 92.94 185 PRO A N 1
ATOM 1420 C CA . PRO A 1 185 ? -3.428 10.300 -3.301 1.00 92.94 185 PRO A CA 1
ATOM 1421 C C . PRO A 1 185 ? -4.662 9.557 -2.793 1.00 92.94 185 PRO A C 1
ATOM 1423 O O . PRO A 1 185 ? -4.680 8.336 -2.841 1.00 92.94 185 PRO A O 1
ATOM 1426 N N . PHE A 1 186 ? -5.685 10.274 -2.321 1.00 96.75 186 PHE A N 1
ATOM 1427 C CA . PHE A 1 186 ? -6.891 9.683 -1.743 1.00 96.75 186 PHE A CA 1
ATOM 1428 C C . PHE A 1 186 ? -8.139 10.404 -2.236 1.00 96.75 186 PHE A C 1
ATOM 1430 O O . PHE A 1 186 ? -8.143 11.632 -2.362 1.00 96.75 186 PHE A O 1
ATOM 1437 N N . THR A 1 187 ? -9.204 9.652 -2.499 1.00 94.94 187 THR A N 1
ATOM 1438 C CA . THR A 1 187 ? -10.517 10.210 -2.838 1.00 94.94 187 THR A CA 1
ATOM 1439 C C . THR A 1 187 ? -11.190 10.777 -1.593 1.00 94.94 187 THR A C 1
ATOM 1441 O O . THR A 1 187 ? -11.107 10.191 -0.510 1.00 94.94 187 THR A O 1
ATOM 1444 N N . ALA A 1 188 ? -11.863 11.919 -1.748 1.00 96.50 188 ALA A N 1
ATOM 1445 C CA . ALA A 1 188 ? -12.669 12.489 -0.678 1.00 96.50 188 ALA A CA 1
ATOM 1446 C C . ALA A 1 188 ? -13.937 11.656 -0.450 1.00 96.50 188 ALA A C 1
ATOM 1448 O O . ALA A 1 188 ? -14.671 11.368 -1.393 1.00 96.50 188 ALA A O 1
ATOM 1449 N N . GLU A 1 189 ? -14.202 11.303 0.804 1.00 94.69 189 GLU A N 1
ATOM 1450 C CA . GLU A 1 189 ? -15.372 10.535 1.239 1.00 94.69 189 GLU A CA 1
ATOM 1451 C C . GLU A 1 189 ? -15.897 11.095 2.563 1.00 94.69 189 GLU A C 1
ATOM 1453 O O . GLU A 1 189 ? -15.150 11.714 3.320 1.00 94.69 189 GLU A O 1
ATOM 1458 N N . ASN A 1 190 ? -17.180 10.869 2.864 1.00 93.56 190 ASN A N 1
ATOM 1459 C CA . ASN A 1 190 ? -17.798 11.221 4.153 1.00 93.56 190 ASN A CA 1
ATOM 1460 C C . ASN A 1 190 ? -17.616 12.697 4.564 1.00 93.56 190 ASN A C 1
ATOM 1462 O O . ASN A 1 190 ? -17.442 13.009 5.743 1.00 93.56 190 ASN A O 1
ATOM 1466 N N . GLY A 1 191 ? -17.628 13.611 3.588 1.00 93.44 191 GLY A N 1
ATOM 1467 C CA . GLY A 1 191 ? -17.387 15.041 3.815 1.00 93.44 191 GLY A CA 1
ATOM 1468 C C . GLY A 1 191 ? -15.913 15.418 4.016 1.00 93.44 191 GLY A C 1
ATOM 1469 O O . GLY A 1 191 ? -15.624 16.538 4.429 1.00 93.44 191 GLY A O 1
ATOM 1470 N N . GLY A 1 192 ? -14.979 14.504 3.745 1.00 95.75 192 GLY A N 1
ATOM 1471 C CA . GLY A 1 192 ? -13.548 14.782 3.759 1.00 95.75 192 GLY A CA 1
ATOM 1472 C C . GLY A 1 192 ? -13.090 15.638 2.576 1.00 95.75 192 GLY A C 1
ATOM 1473 O O . GLY A 1 192 ? -13.850 15.957 1.663 1.00 95.75 192 GLY A O 1
ATOM 1474 N N . THR A 1 193 ? -11.816 16.030 2.596 1.00 95.12 193 THR A N 1
ATOM 1475 C CA . THR A 1 193 ? -11.219 16.925 1.595 1.00 95.12 193 THR A CA 1
ATOM 1476 C C . THR A 1 193 ? -9.928 16.352 1.026 1.00 95.12 193 THR A C 1
ATOM 1478 O O . THR A 1 193 ? -9.075 15.826 1.741 1.00 95.12 193 THR A O 1
ATOM 1481 N N . THR A 1 194 ? -9.763 16.470 -0.288 1.00 92.38 194 THR A N 1
ATOM 1482 C CA . THR A 1 194 ? -8.559 16.012 -0.982 1.00 92.38 194 THR A CA 1
ATOM 1483 C C . THR A 1 194 ? -7.368 16.918 -0.689 1.00 92.38 194 THR A C 1
ATOM 1485 O O . THR A 1 194 ? -7.513 18.127 -0.517 1.00 92.38 194 THR A O 1
ATOM 1488 N N . THR A 1 195 ? -6.168 16.344 -0.683 1.00 90.31 195 THR A N 1
ATOM 1489 C CA . THR A 1 195 ? -4.905 17.092 -0.606 1.00 90.31 195 THR A CA 1
ATOM 1490 C C . THR A 1 195 ? -4.032 16.692 -1.783 1.00 90.31 195 THR A C 1
ATOM 1492 O O . THR A 1 195 ? -3.995 15.519 -2.139 1.00 90.31 195 THR A O 1
ATOM 1495 N N . THR A 1 196 ? -3.344 17.647 -2.394 1.00 88.00 196 THR A N 1
ATOM 1496 C CA . THR A 1 196 ? -2.407 17.370 -3.486 1.00 88.00 196 THR A CA 1
ATOM 1497 C C . THR A 1 196 ? -1.033 17.041 -2.920 1.00 88.00 196 THR A C 1
ATOM 1499 O O . THR A 1 196 ? -0.589 17.670 -1.960 1.00 88.00 196 THR A O 1
ATOM 1502 N N . ARG A 1 197 ? -0.353 16.061 -3.513 1.00 86.12 197 ARG A N 1
ATOM 1503 C CA . 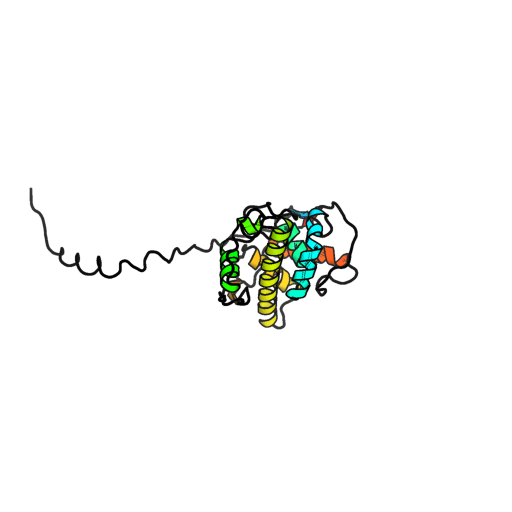ARG A 1 197 ? 1.034 15.712 -3.204 1.00 86.12 197 ARG A CA 1
ATOM 1504 C C . ARG A 1 197 ? 1.873 15.751 -4.472 1.00 86.12 197 ARG A C 1
ATOM 1506 O O . ARG A 1 197 ? 1.393 15.402 -5.547 1.00 86.12 197 ARG A O 1
ATOM 1513 N N . ALA A 1 198 ? 3.128 16.148 -4.311 1.00 83.62 198 ALA A N 1
ATOM 1514 C CA . ALA A 1 198 ? 4.144 15.998 -5.336 1.00 83.62 198 ALA A CA 1
ATOM 1515 C C . ALA A 1 198 ? 4.598 14.530 -5.398 1.00 83.62 198 ALA A C 1
ATOM 1517 O O . ALA A 1 198 ? 4.854 13.911 -4.365 1.00 83.62 198 ALA A O 1
ATOM 1518 N N . THR A 1 199 ? 4.708 13.997 -6.606 1.00 82.12 199 THR A N 1
ATOM 1519 C CA . THR A 1 199 ? 5.367 12.738 -6.950 1.00 82.12 199 THR A CA 1
ATOM 1520 C C . THR A 1 199 ? 6.516 13.039 -7.900 1.00 82.12 199 THR A C 1
ATOM 1522 O O . THR A 1 199 ? 6.524 14.073 -8.569 1.00 82.12 199 THR A O 1
ATOM 1525 N N . ARG A 1 200 ? 7.487 12.139 -7.980 1.00 78.56 200 ARG A N 1
ATOM 1526 C CA . ARG A 1 200 ? 8.665 12.283 -8.838 1.00 78.56 200 ARG A CA 1
ATOM 1527 C C . ARG A 1 200 ? 8.798 11.117 -9.804 1.00 78.56 200 ARG A C 1
ATOM 1529 O O . ARG A 1 200 ? 8.455 9.985 -9.462 1.00 78.56 200 ARG A O 1
ATOM 1536 N N . LEU A 1 201 ? 9.329 11.400 -10.990 1.00 79.75 201 LEU A N 1
ATOM 1537 C CA . LEU A 1 201 ? 9.568 10.421 -12.055 1.00 79.75 201 LEU A CA 1
ATOM 1538 C C . LEU A 1 201 ? 10.945 9.751 -11.940 1.00 79.75 201 LEU A C 1
ATOM 1540 O O . LEU A 1 201 ? 11.713 9.701 -12.896 1.00 79.75 201 LEU A O 1
ATOM 1544 N N . SER A 1 202 ? 11.271 9.248 -10.755 1.00 78.19 202 SER A N 1
ATOM 1545 C CA . SER A 1 202 ? 12.482 8.467 -10.519 1.00 78.19 202 SER A CA 1
ATOM 1546 C C . SER A 1 202 ? 12.200 7.333 -9.543 1.00 78.19 202 SER A C 1
ATOM 1548 O O . SER A 1 202 ? 11.187 7.325 -8.838 1.00 78.19 202 SER A O 1
ATOM 1550 N N . HIS A 1 203 ? 13.093 6.348 -9.521 1.00 79.62 203 HIS A N 1
ATOM 1551 C CA . HIS A 1 203 ? 13.042 5.258 -8.563 1.00 79.62 203 HIS A CA 1
ATOM 1552 C C . HIS A 1 203 ? 14.358 5.119 -7.813 1.00 79.62 203 HIS A C 1
ATOM 1554 O O . HIS A 1 203 ? 15.411 5.582 -8.242 1.00 79.62 203 HIS A O 1
ATOM 1560 N N . SER A 1 204 ? 14.259 4.454 -6.675 1.00 77.56 204 SER A N 1
ATOM 1561 C CA . SER A 1 204 ? 15.364 4.069 -5.815 1.00 77.56 204 SER A CA 1
ATOM 1562 C C . SER A 1 204 ? 15.496 2.550 -5.782 1.00 77.56 204 SER A C 1
ATOM 1564 O O . SER A 1 204 ? 14.682 1.816 -6.354 1.00 77.56 204 SER A O 1
ATOM 1566 N N . CYS A 1 205 ? 16.495 2.058 -5.049 1.00 77.25 205 CYS A N 1
ATOM 1567 C CA . CYS A 1 205 ? 16.656 0.627 -4.799 1.00 77.25 205 CYS A CA 1
ATOM 1568 C C . CYS A 1 205 ? 15.402 0.000 -4.176 1.00 77.25 205 CYS A C 1
ATOM 1570 O O . CYS A 1 205 ? 15.116 -1.166 -4.435 1.00 77.25 205 CYS A O 1
ATOM 1572 N N . TYR A 1 206 ? 14.625 0.773 -3.407 1.00 81.06 206 TYR A N 1
ATOM 1573 C CA . TYR A 1 206 ? 13.342 0.325 -2.879 1.00 81.06 206 TYR A CA 1
ATOM 1574 C C . TYR A 1 206 ? 12.399 -0.109 -4.008 1.00 81.06 206 TYR A C 1
ATOM 1576 O O . TYR A 1 206 ? 11.979 -1.265 -4.053 1.00 81.06 206 TYR A O 1
ATOM 1584 N N . GLY A 1 207 ? 12.134 0.779 -4.971 1.00 83.50 207 GLY A N 1
ATOM 1585 C CA . GLY A 1 207 ? 11.237 0.479 -6.084 1.00 83.50 207 GLY A CA 1
ATOM 1586 C C . GLY A 1 207 ? 11.750 -0.656 -6.968 1.00 83.50 207 GLY A C 1
ATOM 1587 O O . GLY A 1 207 ? 10.974 -1.516 -7.391 1.00 83.50 207 GLY A O 1
ATOM 1588 N N . GLN A 1 208 ? 13.070 -0.729 -7.176 1.00 83.31 208 GLN A N 1
ATOM 1589 C CA . GLN A 1 208 ? 13.706 -1.850 -7.871 1.00 83.31 208 GLN A CA 1
ATOM 1590 C C . GLN A 1 208 ? 13.490 -3.185 -7.141 1.00 83.31 208 GLN A C 1
ATOM 1592 O O . GLN A 1 208 ? 13.176 -4.190 -7.780 1.00 83.31 208 GLN A O 1
ATOM 1597 N N . ASN A 1 209 ? 13.634 -3.215 -5.815 1.00 81.19 209 ASN A N 1
ATOM 1598 C CA . ASN A 1 209 ? 13.461 -4.427 -5.015 1.00 81.19 209 ASN A CA 1
ATOM 1599 C C . ASN A 1 209 ? 12.004 -4.898 -4.994 1.00 81.19 209 ASN A C 1
ATOM 1601 O O . ASN A 1 209 ? 11.766 -6.104 -5.098 1.00 81.19 209 ASN A O 1
ATOM 1605 N N . VAL A 1 210 ? 11.036 -3.974 -4.936 1.00 84.38 210 VAL A N 1
ATOM 1606 C CA . VAL A 1 210 ? 9.612 -4.315 -5.078 1.00 84.38 210 VAL A CA 1
ATOM 1607 C C . VAL A 1 210 ? 9.363 -4.971 -6.436 1.00 84.38 210 VAL A C 1
ATOM 1609 O O . VAL A 1 210 ? 8.807 -6.069 -6.496 1.00 84.38 210 VAL A O 1
ATOM 1612 N N . TYR A 1 211 ? 9.829 -4.344 -7.521 1.00 82.50 211 TYR A N 1
ATOM 1613 C CA . TYR A 1 211 ? 9.683 -4.880 -8.874 1.00 82.50 211 TYR A CA 1
ATOM 1614 C C . TYR A 1 211 ? 10.333 -6.262 -9.027 1.00 82.50 211 TYR A C 1
ATOM 1616 O O . TYR A 1 211 ? 9.715 -7.177 -9.568 1.00 82.50 211 TYR A O 1
ATOM 1624 N N . ASN A 1 212 ? 11.542 -6.452 -8.493 1.00 78.56 212 ASN A N 1
ATOM 1625 C CA . ASN A 1 212 ? 12.237 -7.738 -8.521 1.00 78.56 212 ASN A CA 1
ATOM 1626 C C . ASN A 1 212 ? 11.454 -8.820 -7.771 1.00 78.56 212 ASN A C 1
ATOM 1628 O O . ASN A 1 212 ? 11.253 -9.908 -8.308 1.00 78.56 212 ASN A O 1
ATOM 1632 N N . LEU A 1 213 ? 10.970 -8.530 -6.558 1.00 77.50 213 LEU A N 1
ATOM 1633 C CA . LEU A 1 213 ? 10.176 -9.482 -5.778 1.00 77.50 213 LEU A CA 1
ATOM 1634 C C . LEU A 1 213 ? 8.881 -9.865 -6.512 1.00 77.50 213 LEU A C 1
ATOM 1636 O O . LEU A 1 213 ? 8.520 -11.043 -6.560 1.00 77.50 213 LEU A O 1
ATOM 1640 N N . MET A 1 214 ? 8.220 -8.895 -7.143 1.00 76.75 214 MET A N 1
ATOM 1641 C CA . MET A 1 214 ? 7.042 -9.147 -7.970 1.00 76.75 214 MET A CA 1
ATOM 1642 C C . MET A 1 214 ? 7.351 -9.964 -9.235 1.00 76.75 214 MET A C 1
ATOM 1644 O O . MET A 1 214 ? 6.586 -10.864 -9.584 1.00 76.75 214 MET A O 1
ATOM 1648 N N . ASN A 1 215 ? 8.476 -9.707 -9.906 1.00 72.12 215 ASN A N 1
ATOM 1649 C CA . ASN A 1 215 ? 8.934 -10.493 -11.055 1.00 72.12 215 ASN A CA 1
ATOM 1650 C C . ASN A 1 215 ? 9.230 -11.940 -10.667 1.00 72.12 215 ASN A C 1
ATOM 1652 O O . ASN A 1 215 ? 8.785 -12.859 -11.353 1.00 72.12 215 ASN A O 1
ATOM 1656 N N . TYR A 1 216 ? 9.902 -12.166 -9.538 1.00 68.12 216 TYR A N 1
ATOM 1657 C CA . TYR A 1 216 ? 10.116 -13.518 -9.028 1.00 68.12 216 TYR A CA 1
ATOM 1658 C C . TYR A 1 216 ? 8.791 -14.232 -8.747 1.00 68.12 216 TYR A C 1
ATOM 1660 O O . TYR A 1 216 ? 8.637 -15.394 -9.116 1.00 68.12 216 TYR A O 1
ATOM 1668 N N . ALA A 1 217 ? 7.806 -13.524 -8.190 1.00 61.44 217 ALA A N 1
ATOM 1669 C CA . ALA A 1 217 ? 6.464 -14.061 -7.991 1.00 61.44 217 ALA A CA 1
ATOM 1670 C C . ALA A 1 217 ? 5.728 -14.395 -9.304 1.00 61.44 217 ALA A C 1
ATOM 1672 O O . ALA A 1 217 ? 4.927 -15.331 -9.337 1.00 61.44 217 ALA A O 1
ATOM 1673 N N . SER A 1 218 ? 6.009 -13.673 -10.395 1.00 56.34 218 SER A N 1
ATOM 1674 C CA . SER A 1 218 ? 5.339 -13.869 -11.687 1.00 56.34 218 SER A CA 1
ATOM 1675 C C . SER A 1 218 ? 5.594 -15.221 -12.345 1.00 56.34 218 SER A C 1
ATOM 1677 O O . SER A 1 218 ? 4.708 -15.748 -13.013 1.00 56.34 218 SER A O 1
ATOM 1679 N N . ALA A 1 219 ? 6.745 -15.832 -12.071 1.00 50.72 219 ALA A N 1
ATOM 1680 C CA . ALA A 1 219 ? 7.079 -17.166 -12.552 1.00 50.72 219 ALA A CA 1
ATOM 1681 C C . ALA A 1 219 ? 6.278 -18.290 -11.859 1.00 50.72 219 ALA A C 1
ATOM 1683 O O . ALA A 1 219 ? 6.390 -19.446 -12.258 1.00 50.72 219 ALA A O 1
ATOM 1684 N N . TRP A 1 220 ? 5.505 -17.992 -10.804 1.00 46.59 220 TRP A N 1
ATOM 1685 C CA . TRP A 1 220 ? 4.969 -19.014 -9.892 1.00 46.59 220 TRP A CA 1
ATOM 1686 C C . TRP A 1 220 ? 3.444 -19.113 -9.847 1.00 46.59 220 TRP A C 1
ATOM 1688 O O . TRP A 1 220 ? 2.931 -20.156 -9.450 1.00 46.59 220 TRP A O 1
ATOM 1698 N N . CYS A 1 221 ? 2.716 -18.074 -10.262 1.00 42.59 221 CYS A N 1
ATOM 1699 C CA . CYS A 1 221 ? 1.249 -18.054 -10.208 1.00 42.59 221 CYS A CA 1
ATOM 1700 C C . CYS A 1 221 ? 0.565 -18.488 -11.518 1.00 42.59 221 CYS A C 1
ATOM 1702 O O . CYS A 1 221 ? -0.654 -18.395 -11.606 1.00 42.59 221 CYS A O 1
ATOM 1704 N N . GLY A 1 222 ? 1.309 -18.934 -12.543 1.00 35.47 222 GLY A N 1
ATOM 1705 C CA . GLY A 1 222 ? 0.769 -19.422 -13.831 1.00 35.47 222 GLY A CA 1
ATOM 1706 C C . GLY A 1 222 ? 0.116 -18.349 -14.718 1.00 35.47 222 GLY A C 1
ATOM 1707 O O . GLY A 1 222 ? 0.077 -18.477 -15.936 1.00 35.47 222 GLY A O 1
ATOM 1708 N N . THR A 1 223 ? -0.311 -17.247 -14.115 1.00 40.44 223 THR A N 1
ATOM 1709 C CA . THR A 1 223 ? -0.663 -15.979 -14.736 1.00 40.44 223 THR A CA 1
ATOM 1710 C C . THR A 1 223 ? 0.179 -14.903 -14.085 1.00 40.44 223 THR A C 1
ATOM 1712 O O . THR A 1 223 ? 0.350 -14.877 -12.863 1.00 40.44 223 THR A O 1
ATOM 1715 N N . SER A 1 224 ? 0.705 -14.008 -14.909 1.00 41.66 224 SER A N 1
ATOM 1716 C CA . SER A 1 224 ? 1.393 -12.819 -14.445 1.00 41.66 224 SER A CA 1
ATOM 1717 C C . SER A 1 224 ? 0.549 -12.118 -13.353 1.00 41.66 224 SER A C 1
ATOM 1719 O O . SER A 1 224 ? -0.585 -11.720 -13.629 1.00 41.66 224 SER A O 1
ATOM 1721 N N . PRO A 1 225 ? 1.067 -11.943 -12.119 1.00 46.69 225 PRO A N 1
ATOM 1722 C CA . PRO A 1 225 ? 0.361 -11.238 -11.060 1.00 46.69 225 PRO A CA 1
ATOM 1723 C C . PRO A 1 225 ? 0.031 -9.814 -11.508 1.00 46.69 225 PRO A C 1
ATOM 1725 O O . PRO A 1 225 ? -0.952 -9.266 -11.029 1.00 46.69 225 PRO A O 1
ATOM 1728 N N . TRP A 1 226 ? 0.794 -9.255 -12.466 1.00 49.31 226 TRP A N 1
ATOM 1729 C CA . TRP A 1 226 ? 0.688 -7.892 -13.003 1.00 49.31 226 TRP A CA 1
ATOM 1730 C C . TRP A 1 226 ? -0.746 -7.464 -13.356 1.00 49.31 226 TRP A C 1
ATOM 1732 O O . TRP A 1 226 ? -1.027 -6.276 -13.248 1.00 49.31 226 TRP A O 1
ATOM 1742 N N . TYR A 1 227 ? -1.650 -8.400 -13.684 1.00 49.19 227 TYR A N 1
ATOM 1743 C CA . TYR A 1 227 ? -3.004 -8.088 -14.166 1.00 49.19 227 TYR A CA 1
ATOM 1744 C C . TYR A 1 227 ? -4.156 -8.644 -13.332 1.00 49.19 227 TYR A C 1
ATOM 1746 O O . TYR A 1 227 ? -5.309 -8.308 -13.602 1.00 49.19 227 TYR A O 1
ATOM 1754 N N . SER A 1 228 ? -3.883 -9.486 -12.334 1.00 56.62 228 SER A N 1
ATOM 1755 C CA . SER A 1 228 ? -4.964 -10.030 -11.520 1.00 56.62 228 SER A CA 1
ATOM 1756 C C . SER A 1 228 ? -5.193 -9.155 -10.301 1.00 56.62 228 SER A C 1
ATOM 1758 O O . SER A 1 228 ? -4.270 -8.882 -9.538 1.00 56.62 228 SER A O 1
ATOM 1760 N N . ASN A 1 229 ? -6.441 -8.758 -10.082 1.00 60.31 229 ASN A N 1
ATOM 1761 C CA . ASN A 1 229 ? -6.871 -8.106 -8.849 1.00 60.31 229 ASN A CA 1
ATOM 1762 C C . ASN A 1 229 ? -7.122 -9.114 -7.705 1.00 60.31 229 ASN A C 1
ATOM 1764 O O . ASN A 1 229 ? -7.508 -8.716 -6.606 1.00 60.31 229 ASN A O 1
ATOM 1768 N N . GLN A 1 230 ? -6.889 -10.409 -7.961 1.00 63.56 230 GLN A N 1
ATOM 1769 C CA . GLN A 1 230 ? -6.995 -11.511 -7.006 1.00 63.56 230 GLN A CA 1
ATOM 1770 C C . GLN A 1 230 ? -5.869 -12.535 -7.214 1.00 63.56 230 GLN A C 1
ATOM 1772 O O . GLN A 1 230 ? -5.525 -12.884 -8.340 1.00 63.56 230 GLN A O 1
ATOM 1777 N N . LEU A 1 231 ? -5.303 -13.065 -6.136 1.00 67.69 231 LEU A N 1
ATOM 1778 C CA . LEU A 1 231 ? -4.379 -14.200 -6.190 1.00 67.69 231 LEU A CA 1
ATOM 1779 C C . LEU A 1 231 ? -5.082 -15.480 -5.725 1.00 67.69 231 LEU A C 1
ATOM 1781 O O . LEU A 1 231 ? -5.764 -15.471 -4.697 1.00 67.69 231 LEU A O 1
ATOM 1785 N N . SER A 1 232 ? -4.885 -16.569 -6.474 1.00 65.38 232 SER A N 1
ATOM 1786 C CA . SER A 1 232 ? -5.306 -17.924 -6.100 1.00 65.38 232 SER A CA 1
ATOM 1787 C C . SER A 1 232 ? -4.402 -18.523 -5.016 1.00 65.38 232 SER A C 1
ATOM 1789 O O . SER A 1 232 ? -3.273 -18.071 -4.804 1.00 65.38 232 SER A O 1
ATOM 1791 N N . ASP A 1 233 ? -4.869 -19.582 -4.353 1.00 57.88 233 ASP A N 1
ATOM 1792 C CA . ASP A 1 233 ? -4.096 -20.248 -3.307 1.00 57.88 233 ASP A CA 1
ATOM 1793 C C . ASP A 1 233 ? -2.882 -21.019 -3.853 1.00 57.88 233 ASP A C 1
ATOM 1795 O O . ASP A 1 233 ? -3.000 -21.963 -4.626 1.00 57.88 233 ASP A O 1
ATOM 1799 N N . VAL A 1 234 ? -1.690 -20.624 -3.400 1.00 59.31 234 VAL A N 1
ATOM 1800 C CA . VAL A 1 234 ? -0.399 -21.312 -3.601 1.00 59.31 234 VAL A CA 1
ATOM 1801 C C . VAL A 1 234 ? -0.042 -22.124 -2.333 1.00 59.31 234 VAL A C 1
ATOM 1803 O O . VAL A 1 234 ? -0.740 -22.039 -1.325 1.00 59.31 234 VAL A O 1
ATOM 1806 N N . SER A 1 235 ? 1.044 -22.890 -2.279 1.00 55.44 235 SER A N 1
ATOM 1807 C CA . SER A 1 235 ? 1.550 -23.499 -1.032 1.00 55.44 235 SER A CA 1
ATOM 1808 C C . SER A 1 235 ? 2.483 -22.557 -0.246 1.00 55.44 235 SER A C 1
ATOM 1810 O O . SER A 1 235 ? 3.061 -21.623 -0.806 1.00 55.44 235 SER A O 1
ATOM 1812 N N . PHE A 1 236 ? 2.585 -22.759 1.073 1.00 51.31 236 PHE A N 1
ATOM 1813 C CA . PHE A 1 236 ? 3.437 -21.956 1.961 1.00 51.31 236 PHE A CA 1
ATOM 1814 C C . PHE A 1 236 ? 4.918 -22.306 1.807 1.00 51.31 236 PHE A C 1
ATOM 1816 O O . PHE A 1 236 ? 5.278 -23.463 1.597 1.00 51.31 236 PHE A O 1
ATOM 1823 N N . THR A 1 237 ? 5.780 -21.306 1.989 1.00 56.12 237 THR A N 1
ATOM 1824 C CA . THR A 1 237 ? 7.229 -21.497 2.129 1.00 56.12 237 THR A CA 1
ATOM 1825 C C . THR A 1 237 ? 7.715 -20.748 3.371 1.00 56.12 237 THR A C 1
ATOM 1827 O O . THR A 1 237 ? 7.068 -19.813 3.828 1.00 56.12 237 THR A O 1
ATOM 1830 N N . THR A 1 238 ? 8.846 -21.131 3.956 1.00 58.41 238 THR A N 1
ATOM 1831 C CA . THR A 1 238 ? 9.543 -20.311 4.973 1.00 58.41 238 THR A CA 1
ATOM 1832 C C . THR A 1 238 ? 10.668 -19.489 4.350 1.00 58.41 238 THR A C 1
ATOM 1834 O O . THR A 1 238 ? 11.494 -18.907 5.047 1.00 58.41 238 THR A O 1
ATOM 1837 N N . THR A 1 239 ? 10.725 -19.454 3.019 1.00 63.59 239 THR A N 1
ATOM 1838 C CA . THR A 1 239 ? 11.869 -18.950 2.274 1.00 63.59 239 THR A CA 1
ATOM 1839 C C . THR A 1 239 ? 12.010 -17.444 2.448 1.00 63.59 239 THR A C 1
ATOM 1841 O O . THR A 1 239 ? 11.075 -16.681 2.196 1.00 63.59 239 THR A O 1
ATOM 1844 N N . TYR A 1 240 ? 13.211 -17.035 2.834 1.00 62.88 240 TYR A N 1
ATOM 1845 C CA . TYR A 1 240 ? 13.694 -15.676 2.656 1.00 62.88 240 TYR A CA 1
ATOM 1846 C C . TYR A 1 240 ? 14.398 -15.583 1.305 1.00 62.88 240 TYR A C 1
ATOM 1848 O O . TYR A 1 240 ? 15.001 -16.545 0.822 1.00 62.88 240 TYR A O 1
ATOM 1856 N N . ARG A 1 241 ? 14.274 -14.430 0.665 1.00 66.00 241 ARG A N 1
ATOM 1857 C CA . ARG A 1 241 ? 14.847 -14.130 -0.638 1.00 66.00 241 ARG A CA 1
ATOM 1858 C C . ARG A 1 241 ? 15.747 -12.923 -0.503 1.00 66.00 241 ARG A C 1
ATOM 1860 O O . ARG A 1 241 ? 15.357 -11.906 0.058 1.00 66.00 241 ARG A O 1
ATOM 1867 N N . LYS A 1 242 ? 16.918 -13.032 -1.109 1.00 63.91 242 LYS A N 1
ATOM 1868 C CA . LYS A 1 242 ? 17.840 -11.922 -1.251 1.00 63.91 242 LYS A CA 1
ATOM 1869 C C . LYS A 1 242 ? 17.435 -11.092 -2.464 1.00 63.91 242 LYS A C 1
ATOM 1871 O O . LYS A 1 242 ? 17.601 -11.547 -3.597 1.00 63.91 242 LYS A O 1
ATOM 1876 N N . ALA A 1 243 ? 16.876 -9.906 -2.240 1.00 62.12 243 ALA A N 1
ATOM 1877 C CA . ALA A 1 243 ? 16.630 -8.954 -3.318 1.00 62.12 243 ALA A CA 1
ATOM 1878 C C . ALA A 1 243 ? 17.874 -8.082 -3.502 1.00 62.12 243 ALA A C 1
ATOM 1880 O O . ALA A 1 243 ? 18.381 -7.491 -2.546 1.00 62.12 243 ALA A O 1
ATOM 1881 N N . VAL A 1 244 ? 18.379 -8.033 -4.733 1.00 62.28 244 VAL A N 1
ATOM 1882 C CA . VAL A 1 244 ? 19.530 -7.211 -5.111 1.00 62.28 244 VAL A CA 1
ATOM 1883 C C . VAL A 1 244 ? 19.025 -6.122 -6.049 1.00 62.28 244 VAL A C 1
ATOM 1885 O O . VAL A 1 244 ? 18.395 -6.426 -7.065 1.00 62.28 244 VAL A O 1
ATOM 1888 N N . GLY A 1 245 ? 19.270 -4.861 -5.698 1.00 58.38 245 GLY A N 1
ATOM 1889 C CA . GLY A 1 245 ? 19.025 -3.738 -6.598 1.00 58.38 245 GLY A CA 1
ATOM 1890 C C . GLY A 1 245 ? 20.121 -3.666 -7.664 1.00 58.38 245 GLY A C 1
ATOM 1891 O O . GLY A 1 245 ? 21.270 -4.009 -7.391 1.00 58.38 245 GLY A O 1
ATOM 1892 N N . GLN A 1 246 ? 19.783 -3.234 -8.879 1.00 54.53 246 GLN A N 1
ATOM 1893 C CA . GLN A 1 246 ? 20.803 -2.847 -9.860 1.00 54.53 246 GLN A CA 1
ATOM 1894 C C . GLN A 1 246 ? 21.411 -1.503 -9.453 1.00 54.53 246 GLN A C 1
ATOM 1896 O O . GLN A 1 246 ? 20.727 -0.709 -8.819 1.00 54.53 246 GLN A O 1
ATOM 1901 N N . ASN A 1 247 ? 22.668 -1.233 -9.817 1.00 50.28 247 ASN A N 1
ATOM 1902 C CA . ASN A 1 247 ? 23.216 0.120 -9.692 1.00 50.28 247 ASN A CA 1
ATOM 1903 C C . ASN A 1 247 ? 22.338 1.066 -10.527 1.00 50.28 247 ASN A C 1
ATOM 1905 O O . ASN A 1 247 ? 22.295 0.914 -11.748 1.00 50.28 247 ASN A O 1
ATOM 1909 N N . VAL A 1 248 ? 21.606 1.957 -9.850 1.00 48.16 248 VAL A N 1
ATOM 1910 C CA . VAL A 1 248 ? 20.751 2.989 -10.460 1.00 48.16 248 VAL A CA 1
ATOM 1911 C C . VAL A 1 248 ? 21.585 4.211 -10.805 1.00 48.16 248 VAL A C 1
ATOM 1913 O O . VAL A 1 248 ? 22.425 4.586 -9.953 1.00 48.16 248 VAL A O 1
#